Protein AF-A0A0D1CJL7-F1 (afdb_monomer)

Sequence (231 aa):
MATVWAPYHADGIGTYHDRAYASGWSHTIHHHGFYNLTRQMAERNLERSVTRLGIVAHGDTSGVIQLGRVSPDRPERDPQEQRRNLTVLTLDSFAKEIGDLQDFLTARAELIFYSCAAGAQAAGDRLLEGISRLLPGRTVVGFTVYAAGASSNDLSGLSPMTPGALFPSMGLRGMRIEGHGTVDPHDVFAKWARDGRIVRRPPVERDAQGRCANPRCPGHADLTHHCLGWP

Structure (mmCIF, N/CA/C/O backbone):
data_AF-A0A0D1CJL7-F1
#
_entry.id   AF-A0A0D1CJL7-F1
#
loop_
_atom_site.group_PDB
_atom_site.id
_atom_site.type_symbol
_atom_site.label_atom_id
_atom_site.label_alt_id
_atom_site.label_comp_id
_atom_site.label_asym_id
_atom_site.label_entity_id
_atom_site.label_seq_id
_atom_site.pdbx_PDB_ins_code
_atom_site.Cartn_x
_atom_site.Cartn_y
_atom_site.Cartn_z
_atom_site.occupancy
_atom_site.B_iso_or_equiv
_atom_site.auth_seq_id
_atom_site.auth_comp_id
_atom_site.auth_asym_id
_atom_site.auth_atom_id
_atom_site.pdbx_PDB_model_num
ATOM 1 N N . MET A 1 1 ? -14.485 -5.568 12.714 1.00 87.44 1 MET A N 1
ATOM 2 C CA . MET A 1 1 ? -13.168 -5.075 12.255 1.00 87.44 1 MET A CA 1
ATOM 3 C C . MET A 1 1 ? -13.373 -4.289 10.978 1.00 87.44 1 MET A C 1
ATOM 5 O O . MET A 1 1 ? -14.211 -4.697 10.183 1.00 87.44 1 MET A O 1
ATOM 9 N N . ALA A 1 2 ? -12.669 -3.175 10.802 1.00 93.00 2 ALA A N 1
ATOM 10 C CA . ALA A 1 2 ? -12.836 -2.309 9.643 1.00 93.00 2 ALA A CA 1
ATOM 11 C C . ALA A 1 2 ? -11.927 -2.736 8.479 1.00 93.00 2 ALA A C 1
ATOM 13 O O . ALA A 1 2 ? -10.811 -3.233 8.679 1.00 93.00 2 ALA A O 1
ATOM 14 N N . THR A 1 3 ? -12.400 -2.494 7.262 1.00 90.12 3 THR A N 1
ATOM 15 C CA . THR A 1 3 ? -11.625 -2.541 6.021 1.00 90.12 3 THR A CA 1
ATOM 16 C C . THR A 1 3 ? -11.844 -1.222 5.282 1.00 90.12 3 THR A C 1
ATOM 18 O O . THR A 1 3 ? -12.964 -0.717 5.207 1.00 90.12 3 THR A O 1
ATOM 21 N N . VAL A 1 4 ? -10.770 -0.610 4.788 1.00 89.94 4 VAL A N 1
ATOM 22 C CA . VAL A 1 4 ? -10.803 0.735 4.200 1.00 89.94 4 VAL A CA 1
ATOM 23 C C . VAL A 1 4 ? -10.322 0.681 2.759 1.00 89.94 4 VAL A C 1
ATOM 25 O O . VAL A 1 4 ? -9.180 0.314 2.498 1.00 89.94 4 VAL A O 1
ATOM 28 N N . TRP A 1 5 ? -11.196 1.075 1.838 1.00 88.06 5 TRP A N 1
ATOM 29 C CA . TRP A 1 5 ? -10.861 1.350 0.447 1.00 88.06 5 TRP A CA 1
ATOM 30 C C . TRP A 1 5 ? -10.566 2.841 0.298 1.00 88.06 5 TRP A C 1
ATOM 32 O O . TRP A 1 5 ? -11.443 3.674 0.524 1.00 88.06 5 TRP A O 1
ATOM 42 N N . ALA A 1 6 ? -9.333 3.187 -0.043 1.00 88.38 6 ALA A N 1
ATOM 43 C CA . ALA A 1 6 ? -8.859 4.557 -0.143 1.00 88.38 6 ALA A CA 1
ATOM 44 C C . ALA A 1 6 ? -8.492 4.885 -1.599 1.00 88.38 6 ALA A C 1
ATOM 46 O O . ALA A 1 6 ? -7.328 4.756 -1.985 1.00 88.38 6 ALA A O 1
ATOM 47 N N . PRO A 1 7 ? -9.476 5.253 -2.442 1.00 80.94 7 PRO A N 1
ATOM 48 C CA . PRO A 1 7 ? -9.193 5.708 -3.789 1.00 80.94 7 PRO A CA 1
ATOM 49 C C . PRO A 1 7 ? -8.528 7.086 -3.754 1.00 80.94 7 PRO A C 1
ATOM 51 O O . PRO A 1 7 ? -9.051 8.026 -3.146 1.00 80.94 7 PRO A O 1
ATOM 54 N N . TYR A 1 8 ? -7.382 7.220 -4.417 1.00 75.38 8 TYR A N 1
ATOM 55 C CA . TYR A 1 8 ? -6.771 8.526 -4.603 1.00 75.38 8 TYR A CA 1
ATOM 56 C C . TYR A 1 8 ? -7.628 9.386 -5.536 1.00 75.38 8 TYR A C 1
ATOM 58 O O . TYR A 1 8 ? -8.020 8.951 -6.620 1.00 75.38 8 TYR A O 1
ATOM 66 N N . HIS A 1 9 ? -7.917 10.616 -5.120 1.00 67.44 9 HIS A N 1
ATOM 67 C CA . HIS A 1 9 ? -8.751 11.539 -5.878 1.00 67.44 9 HIS A CA 1
ATOM 68 C C . HIS A 1 9 ? -7.885 12.413 -6.801 1.00 67.44 9 HIS A C 1
ATOM 70 O O . HIS A 1 9 ? -7.510 13.527 -6.431 1.00 67.44 9 HIS A O 1
ATOM 76 N N . ALA A 1 10 ? -7.596 11.926 -8.013 1.00 61.44 10 ALA A N 1
ATOM 77 C CA . ALA A 1 10 ? -7.086 12.750 -9.114 1.00 61.44 10 ALA A CA 1
ATOM 78 C C . ALA A 1 10 ? -7.805 12.477 -10.431 1.00 61.44 10 ALA A C 1
ATOM 80 O O . ALA A 1 10 ? -8.203 11.349 -10.726 1.00 61.44 10 ALA A O 1
ATOM 81 N N . ASP A 1 11 ? -7.885 13.528 -11.245 1.00 53.16 11 ASP A N 1
ATOM 82 C CA . ASP A 1 11 ? -8.326 13.445 -12.629 1.00 53.16 11 ASP A CA 1
ATOM 83 C C . ASP A 1 11 ? -7.411 12.470 -13.398 1.00 53.16 11 ASP A C 1
ATOM 85 O O . ASP A 1 11 ? -6.184 12.593 -13.383 1.00 53.16 11 ASP A O 1
ATOM 89 N N . GLY A 1 12 ? -8.002 11.479 -14.069 1.00 50.25 12 GLY A N 1
ATOM 90 C CA . GLY A 1 12 ? -7.272 10.537 -14.924 1.00 50.25 12 GLY A CA 1
ATOM 91 C C . GLY A 1 12 ? -6.716 9.286 -14.236 1.00 50.25 12 GLY A C 1
ATOM 92 O O . GLY A 1 12 ? -6.253 8.392 -14.946 1.00 50.25 12 GLY A O 1
ATOM 93 N N . ILE A 1 13 ? -6.826 9.155 -12.907 1.00 50.94 13 ILE A N 1
ATOM 94 C CA . ILE A 1 13 ? -6.756 7.828 -12.280 1.00 50.94 13 ILE A CA 1
ATOM 95 C C . ILE A 1 13 ? -8.124 7.194 -12.529 1.00 50.94 13 ILE A C 1
ATOM 97 O O . ILE A 1 13 ? -9.127 7.824 -12.215 1.00 50.94 13 ILE A O 1
ATOM 101 N N . GLY A 1 14 ? -8.165 6.045 -13.218 1.00 49.16 14 GLY A N 1
ATOM 102 C CA . GLY A 1 14 ? -9.378 5.482 -13.835 1.00 49.16 14 GLY A CA 1
ATOM 103 C C . GLY A 1 14 ? -10.630 5.454 -12.944 1.00 49.16 14 GLY A C 1
ATOM 104 O O . GLY A 1 14 ? -10.567 5.641 -11.737 1.00 49.16 14 GLY A O 1
ATOM 105 N N . THR A 1 15 ? -11.802 5.196 -13.526 1.00 50.28 15 THR A N 1
ATOM 106 C CA . THR A 1 15 ? -13.055 5.082 -12.762 1.00 50.28 15 THR A CA 1
ATOM 107 C C . THR A 1 15 ? -12.995 3.887 -11.806 1.00 50.28 15 THR A C 1
ATOM 109 O O . THR A 1 15 ? -13.345 2.768 -12.183 1.00 50.28 15 THR A O 1
ATOM 112 N N . TYR A 1 16 ? -12.532 4.098 -10.576 1.00 57.06 16 TYR A N 1
ATOM 113 C CA . TYR A 1 16 ? -12.656 3.110 -9.511 1.00 57.06 16 TYR A CA 1
ATOM 114 C C . TYR A 1 16 ? -14.071 3.149 -8.957 1.00 57.06 16 TYR A C 1
ATOM 116 O O . TYR A 1 16 ? -14.755 4.169 -8.994 1.00 57.06 16 TYR A O 1
ATOM 124 N N . HIS A 1 17 ? -14.522 2.020 -8.423 1.00 55.62 17 HIS A N 1
ATOM 125 C CA . HIS A 1 17 ? -15.791 1.996 -7.723 1.00 55.62 17 HIS A CA 1
ATOM 126 C C . HIS A 1 17 ? -15.697 2.874 -6.466 1.00 55.62 17 HIS A C 1
ATOM 128 O O . HIS A 1 17 ? -15.058 2.496 -5.484 1.00 55.62 17 HIS A O 1
ATOM 134 N N . ASP A 1 18 ? -16.400 4.008 -6.477 1.00 54.72 18 ASP A N 1
ATOM 135 C CA . ASP A 1 18 ? -16.564 4.917 -5.328 1.00 54.72 18 ASP A CA 1
ATOM 136 C C . ASP A 1 18 ? -17.297 4.263 -4.140 1.00 54.72 18 ASP A C 1
ATOM 138 O O . ASP A 1 18 ? -17.449 4.848 -3.069 1.00 54.72 18 ASP A O 1
ATOM 142 N N . ARG A 1 19 ? -17.803 3.037 -4.325 1.00 56.00 19 ARG A N 1
ATOM 143 C CA . ARG A 1 19 ? -18.530 2.264 -3.317 1.00 56.00 19 ARG A CA 1
ATOM 144 C C . ARG A 1 19 ? -18.127 0.798 -3.400 1.00 56.00 19 ARG A C 1
ATOM 146 O O . ARG A 1 19 ? -18.748 0.015 -4.111 1.00 56.00 19 ARG A O 1
ATOM 153 N N . ALA A 1 20 ? -17.112 0.420 -2.633 1.00 57.47 20 ALA A N 1
ATOM 154 C CA . ALA A 1 20 ? -16.611 -0.954 -2.583 1.00 57.47 20 ALA A CA 1
ATOM 155 C C . ALA A 1 20 ? -17.296 -1.814 -1.486 1.00 57.47 20 ALA A C 1
ATOM 157 O O . ALA A 1 20 ? -16.832 -2.899 -1.138 1.00 57.47 20 ALA A O 1
ATOM 158 N N . TYR A 1 21 ? -18.433 -1.351 -0.945 1.00 58.34 21 TYR A N 1
ATOM 159 C CA . TYR A 1 21 ? -19.171 -2.047 0.121 1.00 58.34 21 TYR A CA 1
ATOM 160 C C . TYR A 1 21 ? -19.642 -3.447 -0.280 1.00 58.34 21 TYR A C 1
ATOM 162 O O . TYR A 1 21 ? -19.609 -4.371 0.529 1.00 58.34 21 TYR A O 1
ATOM 170 N N . ALA A 1 22 ? -20.015 -3.630 -1.549 1.00 56.78 22 ALA A N 1
ATOM 171 C CA . ALA A 1 22 ? -20.414 -4.932 -2.080 1.00 56.78 22 ALA A CA 1
ATOM 172 C C . ALA A 1 22 ? -19.236 -5.912 -2.260 1.00 56.78 22 ALA A C 1
ATOM 174 O O . ALA A 1 22 ? -19.466 -7.094 -2.493 1.00 56.78 22 ALA A O 1
ATOM 175 N N . SER A 1 23 ? -17.986 -5.449 -2.138 1.00 64.88 23 SER A N 1
ATOM 176 C CA . SER A 1 23 ? -16.775 -6.254 -2.342 1.00 64.88 23 SER A CA 1
ATOM 177 C C . SER A 1 23 ? -15.963 -6.452 -1.054 1.00 64.88 23 SER A C 1
ATOM 179 O O . SER A 1 23 ? -14.756 -6.679 -1.108 1.00 64.88 23 SER A O 1
ATOM 181 N N . GLY A 1 24 ? -16.607 -6.338 0.114 1.00 71.56 24 GLY A N 1
ATOM 182 C CA . GLY A 1 24 ? -15.986 -6.613 1.417 1.00 71.56 24 GLY A CA 1
ATOM 183 C C . GLY A 1 24 ? -15.233 -5.438 2.057 1.00 71.56 24 GLY A C 1
ATOM 184 O O . GLY A 1 24 ? -14.582 -5.624 3.089 1.00 71.56 24 GLY A O 1
ATOM 185 N N . TRP A 1 25 ? -15.324 -4.226 1.494 1.00 81.62 25 TRP A N 1
ATOM 186 C CA . TRP A 1 25 ? -14.780 -3.012 2.113 1.00 81.62 25 TRP A CA 1
ATOM 187 C C . TRP A 1 25 ? -15.824 -2.321 2.985 1.00 81.62 25 TRP A C 1
ATOM 189 O O . TRP A 1 25 ? -16.900 -1.980 2.515 1.00 81.62 25 TRP A O 1
ATOM 199 N N . SER A 1 26 ? -15.521 -2.072 4.254 1.00 85.56 26 SER A N 1
ATOM 200 C CA . SER A 1 26 ? -16.481 -1.482 5.188 1.00 85.56 26 SER A CA 1
ATOM 201 C C . SER A 1 26 ? -16.492 0.048 5.167 1.00 85.56 26 SER A C 1
ATOM 203 O O . SER A 1 26 ? -17.378 0.638 5.773 1.00 85.56 26 SER A O 1
ATOM 205 N N . HIS A 1 27 ? -15.514 0.691 4.521 1.00 88.06 27 HIS A N 1
ATOM 206 C CA . HIS A 1 27 ? -15.421 2.143 4.353 1.00 88.06 27 HIS A CA 1
ATOM 207 C C . HIS A 1 27 ? -14.816 2.495 2.995 1.00 88.06 27 HIS A C 1
ATOM 209 O O . HIS A 1 27 ? -13.937 1.790 2.493 1.00 88.06 27 HIS A O 1
ATOM 215 N N . THR A 1 28 ? -15.223 3.640 2.448 1.00 88.00 28 THR A N 1
ATOM 216 C CA . THR A 1 28 ? -14.537 4.290 1.328 1.00 88.00 28 THR A CA 1
ATOM 217 C C . THR A 1 28 ? -14.093 5.697 1.730 1.00 88.00 28 THR A C 1
ATOM 219 O O . THR A 1 28 ? -14.893 6.472 2.259 1.00 88.00 28 THR A O 1
ATOM 222 N N . ILE A 1 29 ? -12.809 6.007 1.528 1.00 89.56 29 ILE A N 1
ATOM 223 C CA . ILE A 1 29 ? -12.180 7.277 1.914 1.00 89.56 29 ILE A CA 1
ATOM 224 C C . ILE A 1 29 ? -11.389 7.831 0.729 1.00 89.56 29 ILE A C 1
ATOM 226 O O . ILE A 1 29 ? -10.277 7.391 0.458 1.00 89.56 29 ILE A O 1
ATOM 230 N N . HIS A 1 30 ? -11.940 8.825 0.039 1.00 86.38 30 HIS A N 1
ATOM 231 C CA . HIS A 1 30 ? -11.187 9.552 -0.983 1.00 86.38 30 HIS A CA 1
ATOM 232 C C . HIS A 1 30 ? -10.071 10.353 -0.325 1.00 86.38 30 HIS A C 1
ATOM 234 O O . HIS A 1 30 ? -10.328 11.038 0.665 1.00 86.38 30 HIS A O 1
ATOM 240 N N . HIS A 1 31 ? -8.854 10.284 -0.858 1.00 85.38 31 HIS A N 1
ATOM 241 C CA . HIS A 1 31 ? -7.716 10.985 -0.269 1.00 85.38 31 HIS A CA 1
ATOM 242 C C . HIS A 1 31 ? -6.845 11.687 -1.314 1.00 85.38 31 HIS A C 1
ATOM 244 O O . HIS A 1 31 ? -6.798 11.289 -2.475 1.00 85.38 31 HIS A O 1
ATOM 250 N N . HIS A 1 32 ? -6.128 12.717 -0.861 1.00 82.75 32 HIS A N 1
ATOM 251 C CA . HIS A 1 32 ? -5.101 13.437 -1.634 1.00 82.75 32 HIS A CA 1
ATOM 252 C C . HIS A 1 32 ? -3.678 13.159 -1.123 1.00 82.75 32 HIS A C 1
ATOM 254 O O . HIS A 1 32 ? -2.700 13.679 -1.642 1.00 82.75 32 HIS A O 1
ATOM 260 N N . GLY A 1 33 ? -3.555 12.325 -0.089 1.00 86.25 33 GLY A N 1
ATOM 261 C CA . GLY A 1 33 ? -2.291 11.984 0.558 1.00 86.25 33 GLY A CA 1
ATOM 262 C C . GLY A 1 33 ? -2.533 11.246 1.871 1.00 86.25 33 GLY A C 1
ATOM 263 O O . GLY A 1 33 ? -3.684 11.092 2.292 1.00 86.25 33 GLY A O 1
ATOM 264 N N . PHE A 1 34 ? -1.465 10.783 2.517 1.00 90.50 34 PHE A N 1
ATOM 265 C CA . PHE A 1 34 ? -1.567 10.017 3.762 1.00 90.50 34 PHE A CA 1
ATOM 266 C C . PHE A 1 34 ? -2.092 10.861 4.928 1.00 90.50 34 PHE A C 1
ATOM 268 O O . PHE A 1 34 ? -2.948 10.384 5.665 1.00 90.50 34 PHE A O 1
ATOM 275 N N . TYR A 1 35 ? -1.674 12.128 5.051 1.00 89.12 35 TYR A N 1
ATOM 276 C CA . TYR A 1 35 ? -2.185 13.035 6.091 1.00 89.12 35 TYR A CA 1
ATOM 277 C C . TYR A 1 35 ? -3.712 13.211 6.031 1.00 89.12 35 TYR A C 1
ATOM 279 O O . TYR A 1 35 ? -4.415 13.138 7.038 1.00 89.12 35 TYR A O 1
ATOM 287 N N . ASN A 1 36 ? -4.253 13.423 4.828 1.00 89.75 36 ASN A N 1
ATOM 288 C CA . ASN A 1 36 ? -5.695 13.549 4.648 1.00 89.75 36 ASN A CA 1
ATOM 289 C C . ASN A 1 36 ? -6.419 12.230 4.967 1.00 89.75 36 ASN A C 1
ATOM 291 O O . ASN A 1 36 ? -7.484 12.265 5.584 1.00 89.75 36 ASN A O 1
ATOM 295 N N . LEU A 1 37 ? -5.831 11.092 4.582 1.00 93.12 37 LEU A N 1
ATOM 296 C CA . LEU A 1 37 ? -6.358 9.762 4.872 1.00 93.12 37 LEU A CA 1
ATOM 297 C C . LEU A 1 37 ? -6.420 9.493 6.384 1.00 93.12 37 LEU A C 1
ATOM 299 O O . LEU A 1 37 ? -7.481 9.120 6.876 1.00 93.12 37 LEU A O 1
ATOM 303 N N . THR A 1 38 ? -5.342 9.736 7.136 1.00 95.44 38 THR A N 1
ATOM 304 C CA . THR A 1 38 ? -5.308 9.506 8.593 1.00 95.44 38 THR A CA 1
ATOM 305 C C . THR A 1 38 ? -6.293 10.400 9.339 1.00 95.44 38 THR A C 1
ATOM 307 O O . THR A 1 38 ? -7.060 9.898 10.160 1.00 95.44 38 THR A O 1
ATOM 310 N N . ARG A 1 39 ? -6.373 11.696 8.999 1.00 95.31 39 ARG A N 1
ATOM 311 C CA . ARG A 1 39 ? -7.391 12.609 9.556 1.00 95.31 39 ARG A CA 1
ATOM 312 C C . ARG A 1 39 ? -8.806 12.065 9.342 1.00 95.31 39 ARG A C 1
ATOM 314 O O . ARG A 1 39 ? -9.609 12.013 10.266 1.00 95.31 39 ARG A O 1
ATOM 321 N N . GLN A 1 40 ? -9.097 11.618 8.125 1.00 95.81 40 GLN A N 1
ATOM 322 C CA . GLN A 1 40 ? -10.398 11.070 7.761 1.00 95.81 40 GLN A CA 1
ATOM 323 C C . GLN A 1 40 ? -10.716 9.718 8.419 1.00 95.81 40 GLN A C 1
ATOM 325 O O . GLN A 1 40 ? -11.890 9.375 8.573 1.00 95.81 40 GLN A O 1
ATOM 330 N N . MET A 1 41 ? -9.702 8.929 8.775 1.00 97.50 41 MET A N 1
ATOM 331 C CA . MET A 1 41 ? -9.875 7.702 9.554 1.00 97.50 41 MET A CA 1
ATOM 332 C C . MET A 1 41 ? -10.179 8.015 11.025 1.00 97.50 41 MET A C 1
ATOM 334 O O . MET A 1 41 ? -11.053 7.365 11.597 1.00 97.50 41 MET A O 1
ATOM 338 N N . ALA A 1 42 ? -9.540 9.039 11.600 1.00 97.75 42 ALA A N 1
ATOM 339 C CA . ALA A 1 42 ? -9.826 9.519 12.955 1.00 97.75 42 ALA A CA 1
ATOM 340 C C . ALA A 1 42 ? -11.250 10.075 13.086 1.00 97.75 42 ALA A C 1
ATOM 342 O O . ALA A 1 42 ? -11.987 9.712 13.994 1.00 97.75 42 ALA A O 1
ATOM 343 N N . GLU A 1 43 ? -11.703 10.872 12.115 1.00 97.38 43 GLU A N 1
ATOM 344 C CA . GLU A 1 43 ? -13.083 11.394 12.076 1.00 97.38 43 GLU A CA 1
ATOM 345 C C . GLU A 1 43 ? -14.151 10.288 12.041 1.00 97.38 43 GLU A C 1
ATOM 347 O O . GLU A 1 43 ? -15.307 10.516 12.395 1.00 97.38 43 GLU A O 1
ATOM 352 N N . ARG A 1 44 ? -13.764 9.077 11.625 1.00 97.00 44 ARG A N 1
ATOM 353 C CA . ARG A 1 44 ? -14.617 7.885 11.577 1.00 97.00 44 ARG A CA 1
ATOM 354 C C . ARG A 1 44 ? -14.387 6.932 12.759 1.00 97.00 44 ARG A C 1
ATOM 356 O O . ARG A 1 44 ? -14.981 5.857 12.768 1.00 97.00 44 ARG A O 1
ATOM 363 N N . ASN A 1 45 ? -13.573 7.318 13.745 1.00 97.69 45 ASN A N 1
ATOM 364 C CA . ASN A 1 45 ? -13.206 6.523 14.922 1.00 97.69 45 ASN A CA 1
ATOM 365 C C . ASN A 1 45 ? -12.656 5.128 14.559 1.00 97.69 45 ASN A C 1
ATOM 367 O O . ASN A 1 45 ? -13.111 4.103 15.075 1.00 97.69 45 ASN A O 1
ATOM 371 N N . LEU A 1 46 ? -11.739 5.069 13.586 1.00 97.94 46 LEU A N 1
ATOM 372 C CA . LEU A 1 46 ? -11.183 3.809 13.076 1.00 97.94 46 LEU A CA 1
ATOM 373 C C . LEU A 1 46 ? -9.910 3.346 13.801 1.00 97.94 46 LEU A C 1
ATOM 375 O O . LEU A 1 46 ? -9.288 2.372 13.362 1.00 97.94 46 LEU A O 1
ATOM 379 N N . GLU A 1 47 ? -9.514 3.995 14.894 1.00 98.19 47 GLU A N 1
ATOM 380 C CA . GLU A 1 47 ? -8.307 3.690 15.664 1.00 98.19 47 GLU A CA 1
ATOM 381 C C . GLU A 1 47 ? -8.226 2.198 16.016 1.00 98.19 47 GLU A C 1
ATOM 383 O O . GLU A 1 47 ? -9.179 1.584 16.498 1.00 98.19 47 GLU A O 1
ATOM 388 N N . ARG A 1 48 ? -7.063 1.595 15.743 1.00 97.69 48 ARG A N 1
ATOM 389 C CA . ARG A 1 48 ? -6.725 0.182 16.004 1.00 97.69 48 ARG A CA 1
ATOM 390 C C . ARG A 1 48 ? -7.735 -0.855 15.489 1.00 97.69 48 ARG A C 1
ATOM 392 O O . ARG A 1 48 ? -7.678 -2.012 15.903 1.00 97.69 48 ARG A O 1
ATOM 399 N N . SER A 1 49 ? -8.630 -0.488 14.575 1.00 98.00 49 SER A N 1
ATOM 400 C CA . SER A 1 49 ? -9.726 -1.352 14.116 1.00 98.00 49 SER A CA 1
ATOM 401 C C . SER A 1 49 ? -9.557 -1.844 12.677 1.00 98.00 49 SER A C 1
ATOM 403 O O . SER A 1 49 ? -10.238 -2.792 12.264 1.00 98.00 49 SER A O 1
ATOM 405 N N . VAL A 1 50 ? -8.652 -1.226 11.909 1.00 97.69 50 VAL A N 1
ATOM 406 C CA . VAL A 1 50 ? -8.489 -1.481 10.476 1.00 97.69 50 VAL A CA 1
ATOM 407 C C . VAL A 1 50 ? -7.604 -2.700 10.252 1.00 97.69 50 VAL A C 1
ATOM 409 O O . VAL A 1 50 ? -6.425 -2.718 10.595 1.00 97.69 50 VAL A O 1
ATOM 412 N N . THR A 1 51 ? -8.193 -3.737 9.665 1.00 96.50 51 THR A N 1
ATOM 413 C CA . THR A 1 51 ? -7.517 -4.999 9.308 1.00 96.50 51 THR A CA 1
ATOM 414 C C . THR A 1 51 ? -6.972 -5.002 7.890 1.00 96.50 51 THR A C 1
ATOM 416 O O . THR A 1 51 ? -6.030 -5.730 7.599 1.00 96.50 51 THR A O 1
ATOM 419 N N . ARG A 1 52 ? -7.537 -4.169 7.016 1.00 94.56 52 ARG A N 1
ATOM 420 C CA . ARG A 1 52 ? -7.105 -4.034 5.630 1.00 94.56 52 ARG A CA 1
ATOM 421 C C . ARG A 1 52 ? -7.284 -2.595 5.174 1.00 94.56 52 ARG A C 1
ATOM 423 O O . ARG A 1 52 ? -8.378 -2.048 5.312 1.00 94.56 52 ARG A O 1
ATOM 430 N N . LEU A 1 53 ? -6.234 -2.010 4.617 1.00 95.19 53 LEU A N 1
ATOM 431 C CA . LEU A 1 53 ? -6.238 -0.691 3.997 1.00 95.19 53 LEU A CA 1
ATOM 432 C C . LEU A 1 53 ? -5.756 -0.830 2.552 1.00 95.19 53 LEU A C 1
ATOM 434 O O . LEU A 1 53 ? -4.593 -1.138 2.312 1.00 95.19 53 LEU A O 1
ATOM 438 N N . GLY A 1 54 ? -6.658 -0.630 1.598 1.00 91.44 54 GLY A N 1
ATOM 439 C CA . GLY A 1 54 ? -6.351 -0.596 0.174 1.00 91.44 54 GLY A CA 1
ATOM 440 C C . GLY A 1 54 ? -6.163 0.833 -0.301 1.00 91.44 54 GLY A C 1
ATOM 441 O 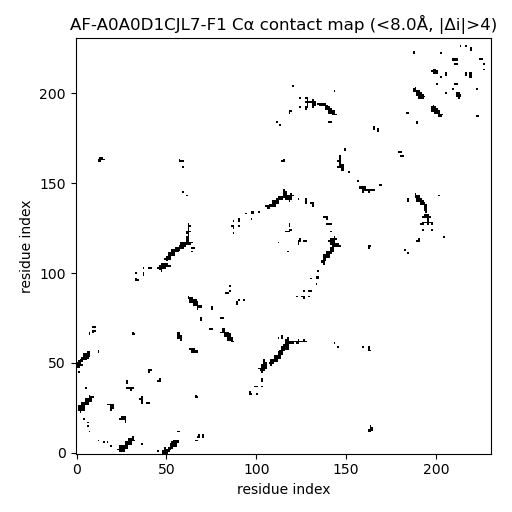O . GLY A 1 54 ? -7.130 1.581 -0.305 1.00 91.44 54 GLY A O 1
ATOM 442 N N . ILE A 1 55 ? -4.959 1.208 -0.716 1.00 90.06 55 ILE A N 1
ATOM 443 C CA . ILE A 1 55 ? -4.658 2.514 -1.306 1.00 90.06 55 ILE A CA 1
ATOM 444 C C . ILE A 1 55 ? -4.581 2.347 -2.813 1.00 90.06 55 ILE A C 1
ATOM 446 O O . ILE A 1 55 ? -3.733 1.612 -3.321 1.00 90.06 55 ILE A O 1
ATOM 450 N N . VAL A 1 56 ? -5.461 3.033 -3.528 1.00 83.62 56 VAL A N 1
ATOM 451 C CA . VAL A 1 56 ? -5.449 3.040 -4.988 1.00 83.62 56 VAL A CA 1
ATOM 452 C C . VAL A 1 56 ? -4.608 4.203 -5.455 1.00 83.62 56 VAL A C 1
ATOM 454 O O . VAL A 1 56 ? -4.916 5.351 -5.155 1.00 83.62 56 VAL A O 1
ATOM 457 N N . ALA A 1 57 ? -3.549 3.904 -6.188 1.00 80.31 57 ALA A N 1
ATOM 458 C CA . ALA A 1 57 ? -2.602 4.895 -6.661 1.00 80.31 57 ALA A CA 1
ATOM 459 C C . ALA A 1 57 ? -2.104 4.495 -8.046 1.00 80.31 57 ALA A C 1
ATOM 461 O O . ALA A 1 57 ? -2.168 3.329 -8.435 1.00 80.31 57 ALA A O 1
ATOM 462 N N . HIS A 1 58 ? -1.561 5.445 -8.796 1.00 75.62 58 HIS A N 1
ATOM 463 C CA . HIS A 1 58 ? -0.888 5.095 -10.035 1.00 75.62 58 HIS A CA 1
ATOM 464 C C . HIS A 1 58 ? 0.483 4.471 -9.764 1.00 75.62 58 HIS A C 1
ATOM 466 O O . HIS A 1 58 ? 1.084 4.625 -8.700 1.00 75.62 58 HIS A O 1
ATOM 472 N N . GLY A 1 59 ? 0.969 3.743 -10.755 1.00 71.19 59 GLY A N 1
ATOM 473 C CA . GLY A 1 59 ? 2.312 3.195 -10.823 1.00 71.19 59 GLY A CA 1
ATOM 474 C C . GLY A 1 59 ? 2.470 2.661 -12.227 1.00 71.19 59 GLY A C 1
ATOM 475 O O . GLY A 1 59 ? 1.709 1.815 -12.670 1.00 71.19 59 GLY A O 1
ATOM 476 N N . ASP A 1 60 ? 3.362 3.249 -12.992 1.00 70.75 60 ASP A N 1
ATOM 477 C CA . ASP A 1 60 ? 3.737 2.783 -14.328 1.00 70.75 60 ASP A CA 1
ATOM 478 C C . ASP A 1 60 ? 5.166 2.225 -14.319 1.00 70.75 60 ASP A C 1
ATOM 480 O O . ASP A 1 60 ? 5.625 1.638 -15.297 1.00 70.75 60 ASP A O 1
ATOM 484 N N . THR A 1 61 ? 5.852 2.381 -13.186 1.00 78.25 61 THR A N 1
ATOM 485 C CA . THR A 1 61 ? 7.275 2.142 -13.028 1.00 78.25 61 THR A CA 1
ATOM 486 C C . THR A 1 61 ? 7.533 1.315 -11.775 1.00 78.25 61 THR A C 1
ATOM 488 O O . THR A 1 61 ? 6.956 1.542 -10.711 1.00 78.25 61 THR A O 1
ATOM 491 N N . SER A 1 62 ? 8.455 0.368 -11.916 1.00 84.44 62 SER A N 1
ATOM 492 C CA . SER A 1 62 ? 9.001 -0.449 -10.835 1.00 84.44 62 SER A CA 1
ATOM 493 C C . SER A 1 62 ? 9.451 0.406 -9.643 1.00 84.44 62 SER A C 1
ATOM 495 O O . SER A 1 62 ? 10.265 1.316 -9.805 1.00 84.44 62 SER A O 1
ATOM 497 N N . GLY A 1 63 ? 8.929 0.128 -8.443 1.00 87.69 63 GLY A N 1
ATOM 498 C CA . GLY A 1 63 ? 9.301 0.856 -7.223 1.00 87.69 63 GLY A CA 1
ATOM 499 C C . GLY A 1 63 ? 8.802 2.302 -7.150 1.00 87.69 63 GLY A C 1
ATOM 500 O O . GLY A 1 63 ? 9.427 3.122 -6.471 1.00 87.69 63 GLY A O 1
ATOM 501 N N . VAL A 1 64 ? 7.701 2.628 -7.834 1.00 89.75 64 VAL A N 1
ATOM 502 C CA . VAL A 1 64 ? 7.063 3.949 -7.783 1.00 89.75 64 VAL A CA 1
ATOM 503 C C . VAL A 1 64 ? 5.575 3.808 -7.474 1.00 89.75 64 VAL A C 1
ATOM 505 O O . VAL A 1 64 ? 4.846 3.133 -8.194 1.00 89.75 64 VAL A O 1
ATOM 508 N N . ILE A 1 65 ? 5.115 4.506 -6.436 1.00 89.44 65 ILE A N 1
ATOM 509 C CA . ILE A 1 65 ? 3.694 4.716 -6.145 1.00 89.44 65 ILE A CA 1
ATOM 510 C C . ILE A 1 65 ? 3.409 6.207 -6.341 1.00 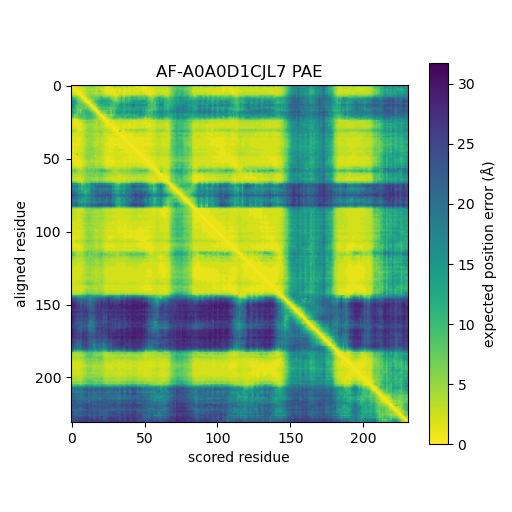89.44 65 ILE A C 1
ATOM 512 O O . ILE A 1 65 ? 3.889 7.054 -5.590 1.00 89.44 65 ILE A O 1
ATOM 516 N N . GLN A 1 66 ? 2.652 6.542 -7.376 1.00 85.25 66 GLN A N 1
ATOM 517 C CA . GLN A 1 66 ? 2.285 7.914 -7.708 1.00 85.25 66 GLN A CA 1
ATOM 518 C C . GLN A 1 66 ? 1.048 8.303 -6.888 1.00 85.25 66 GLN A C 1
ATOM 520 O O . GLN A 1 66 ? -0.075 7.904 -7.202 1.00 85.25 66 GLN A O 1
ATOM 525 N N . LEU A 1 67 ? 1.259 9.085 -5.830 1.00 79.19 67 LEU A N 1
ATOM 526 C CA . LEU A 1 67 ? 0.209 9.611 -4.952 1.00 79.19 67 LEU A CA 1
ATOM 527 C C . LEU A 1 67 ? -0.266 10.996 -5.430 1.00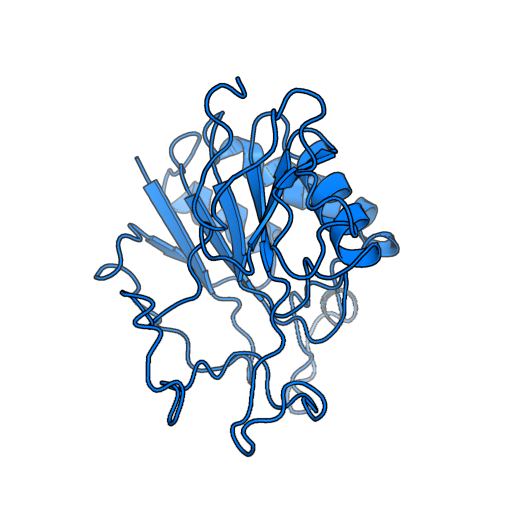 79.19 67 LEU A C 1
ATOM 529 O O . LEU A 1 67 ? -0.492 11.879 -4.611 1.00 79.19 67 LEU A O 1
ATOM 533 N N . GLY A 1 68 ? -0.351 11.189 -6.754 1.00 64.44 68 GLY A N 1
ATOM 534 C CA . GLY A 1 68 ? -0.783 12.434 -7.393 1.00 64.44 68 GLY A CA 1
ATOM 535 C C . GLY A 1 68 ? -0.280 12.622 -8.822 1.00 64.44 68 GLY A C 1
ATOM 536 O O . GLY A 1 68 ? 0.852 12.268 -9.154 1.00 64.44 68 GLY A O 1
ATOM 537 N N . ARG A 1 69 ? -1.131 13.208 -9.669 1.00 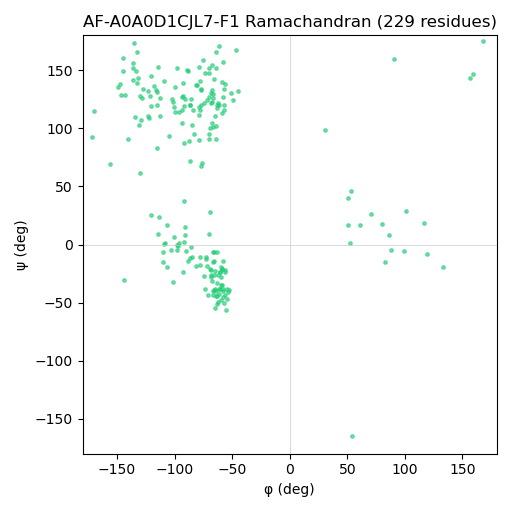51.56 69 ARG A N 1
ATOM 538 C CA . ARG A 1 69 ? -0.748 13.872 -10.919 1.00 51.56 69 ARG A CA 1
ATOM 539 C C . ARG A 1 69 ? -1.265 15.301 -10.848 1.00 51.56 69 ARG A C 1
ATOM 541 O O . ARG A 1 69 ? -2.448 15.491 -10.593 1.00 51.56 69 ARG A O 1
ATOM 548 N N . VAL A 1 70 ? -0.404 16.263 -11.172 1.00 46.47 70 VAL A N 1
ATOM 549 C CA . VAL A 1 70 ? -0.841 17.618 -11.524 1.00 46.47 70 VAL A CA 1
ATOM 550 C C . VAL A 1 70 ? -1.771 17.489 -12.728 1.00 46.47 70 VAL A C 1
ATOM 552 O O . VAL A 1 70 ? -1.328 17.083 -13.807 1.00 46.47 70 VAL A O 1
ATOM 555 N N . SER A 1 71 ? -3.054 17.791 -12.546 1.00 45.84 71 SER A N 1
ATOM 556 C CA . SER A 1 71 ? -3.957 17.996 -13.676 1.00 45.84 71 SER A CA 1
ATOM 557 C C . SER A 1 71 ? -3.424 19.199 -14.466 1.00 45.84 71 SER A C 1
ATOM 559 O O . SER A 1 71 ? -3.271 20.270 -13.875 1.00 45.84 71 SER A O 1
ATOM 561 N N . PRO A 1 72 ? -3.092 19.067 -15.766 1.00 50.88 72 PRO A N 1
ATOM 562 C CA . PRO A 1 72 ? -2.523 20.172 -16.544 1.00 50.88 72 PRO A CA 1
ATOM 563 C C . PRO A 1 72 ? -3.445 21.402 -16.595 1.00 50.88 72 PRO A C 1
ATOM 565 O O . PRO A 1 72 ? -2.962 22.515 -16.784 1.00 50.88 72 PRO A O 1
ATOM 568 N N . ASP A 1 73 ? -4.744 21.206 -16.350 1.00 54.84 73 ASP A N 1
ATOM 569 C CA . ASP A 1 73 ? -5.778 22.239 -16.429 1.00 54.84 73 ASP A CA 1
ATOM 570 C C . ASP A 1 73 ? -6.132 22.870 -15.069 1.00 54.84 73 ASP A C 1
ATOM 572 O O . ASP A 1 73 ? -6.959 23.783 -15.002 1.00 54.84 73 ASP A O 1
ATOM 576 N N . ARG A 1 74 ? -5.518 22.420 -13.964 1.00 53.25 74 ARG A N 1
ATOM 577 C CA . ARG A 1 74 ? -5.673 23.044 -12.643 1.00 53.25 74 ARG A CA 1
ATOM 578 C C . ARG A 1 74 ? -4.309 23.460 -12.098 1.00 53.25 74 ARG A C 1
ATOM 580 O O . ARG A 1 74 ? -3.548 22.597 -11.670 1.00 53.25 74 ARG A O 1
ATOM 587 N N . PRO A 1 75 ? -3.996 24.767 -12.040 1.00 49.88 75 PRO A N 1
ATOM 588 C CA . PRO A 1 75 ? -2.857 25.227 -11.263 1.00 49.88 75 PRO A CA 1
ATOM 589 C C . PRO A 1 75 ? -3.135 24.920 -9.785 1.00 49.88 75 PRO A C 1
ATOM 591 O O . PRO A 1 75 ? -3.949 25.574 -9.131 1.00 49.88 75 PRO A O 1
ATOM 594 N N . GLU A 1 76 ? -2.510 23.859 -9.283 1.00 51.97 76 GLU A N 1
ATOM 595 C CA . GLU A 1 76 ? -2.541 23.476 -7.875 1.00 51.97 76 GLU A CA 1
ATOM 596 C C . GLU A 1 76 ? -1.979 24.603 -7.003 1.00 51.97 76 GLU A C 1
ATOM 598 O O . GLU A 1 76 ? -1.009 25.275 -7.359 1.00 51.97 76 GLU A O 1
ATOM 603 N N . ARG A 1 77 ? -2.627 24.825 -5.854 1.00 51.22 77 ARG A N 1
ATOM 604 C CA . ARG A 1 77 ? -2.320 25.931 -4.936 1.00 51.22 77 ARG A CA 1
ATOM 605 C C . ARG A 1 77 ? -1.012 25.736 -4.162 1.00 51.22 77 ARG A C 1
ATOM 607 O O . ARG A 1 77 ? -0.546 26.704 -3.568 1.00 51.22 77 ARG A O 1
ATOM 614 N N . ASP A 1 78 ? -0.425 24.538 -4.187 1.00 51.62 78 ASP A N 1
ATOM 615 C CA . ASP A 1 78 ? 0.812 24.219 -3.473 1.00 51.62 78 ASP A CA 1
ATOM 616 C C . ASP A 1 78 ? 1.816 23.446 -4.362 1.00 51.62 78 ASP A C 1
ATOM 618 O O . ASP A 1 78 ? 1.614 22.270 -4.671 1.00 51.62 78 ASP A O 1
ATOM 622 N N . PRO A 1 79 ? 2.941 24.070 -4.761 1.00 51.88 79 PRO A N 1
ATOM 623 C CA . PRO A 1 79 ? 4.033 23.405 -5.471 1.00 51.88 79 PRO A CA 1
ATOM 624 C C . PRO A 1 79 ? 4.623 22.184 -4.743 1.00 51.88 79 PRO A C 1
ATOM 626 O O . PRO A 1 79 ? 5.233 21.334 -5.389 1.00 51.88 79 PRO A O 1
ATOM 629 N N . GLN A 1 80 ? 4.459 22.062 -3.421 1.00 50.50 80 GLN A N 1
ATOM 630 C CA . GLN A 1 80 ? 4.940 20.907 -2.652 1.00 50.50 80 GLN A CA 1
ATOM 631 C C . GLN A 1 80 ? 4.054 19.661 -2.789 1.00 50.50 80 GLN A C 1
ATOM 633 O O . GLN A 1 80 ? 4.521 18.552 -2.494 1.00 50.50 80 GLN A O 1
ATOM 638 N N . GLU A 1 81 ? 2.809 19.817 -3.245 1.00 51.22 81 GLU A N 1
ATOM 639 C CA . GLU A 1 81 ? 1.909 18.704 -3.571 1.00 51.22 81 GLU A CA 1
ATOM 640 C C . GLU A 1 81 ? 2.191 18.130 -4.969 1.00 51.22 81 GLU A C 1
ATOM 642 O O . GLU A 1 81 ? 1.859 16.974 -5.226 1.00 51.22 81 GLU A O 1
ATOM 647 N N . GLN A 1 82 ? 2.889 18.878 -5.841 1.00 50.06 82 GLN A N 1
ATOM 648 C CA . GLN A 1 82 ? 2.922 18.613 -7.285 1.00 50.06 82 GLN A CA 1
ATOM 649 C C . GLN A 1 82 ? 3.335 17.194 -7.678 1.00 50.06 82 GLN A C 1
ATOM 651 O O . GLN A 1 82 ? 2.798 16.672 -8.649 1.00 50.06 82 GLN A O 1
ATOM 656 N N . ARG A 1 83 ? 4.290 16.538 -7.013 1.00 57.97 83 ARG A N 1
ATOM 657 C CA . ARG A 1 83 ? 4.752 15.197 -7.433 1.00 57.97 83 ARG A CA 1
ATOM 658 C C . ARG A 1 83 ? 5.367 14.423 -6.286 1.00 57.97 83 ARG A C 1
ATOM 660 O O . ARG A 1 83 ? 6.571 14.161 -6.282 1.00 57.97 83 ARG A O 1
ATOM 667 N N . ARG A 1 84 ? 4.563 14.009 -5.311 1.00 73.81 84 ARG A N 1
ATOM 668 C CA . ARG A 1 84 ? 5.067 13.093 -4.286 1.00 73.81 84 ARG A CA 1
ATOM 669 C C . ARG A 1 84 ? 4.925 11.646 -4.747 1.00 73.81 84 ARG A C 1
ATOM 671 O O . ARG A 1 84 ? 4.103 10.877 -4.260 1.00 73.81 84 ARG A O 1
ATOM 678 N N . ASN A 1 85 ? 5.760 11.278 -5.715 1.00 87.12 85 ASN A N 1
ATOM 679 C CA . ASN A 1 85 ? 6.012 9.873 -5.997 1.00 87.12 85 ASN A CA 1
ATOM 680 C C . ASN A 1 85 ? 6.632 9.262 -4.743 1.00 87.12 85 ASN A C 1
ATOM 682 O O . ASN A 1 85 ? 7.698 9.698 -4.304 1.00 87.12 85 ASN A O 1
ATOM 686 N N . LEU A 1 86 ? 5.977 8.263 -4.171 1.00 91.38 86 LEU A N 1
ATOM 687 C CA . LEU A 1 86 ? 6.555 7.428 -3.138 1.00 91.38 86 LEU A CA 1
ATOM 688 C C . LEU A 1 86 ? 7.483 6.418 -3.821 1.00 91.38 86 LEU A C 1
ATOM 690 O O . LEU A 1 86 ? 7.058 5.542 -4.572 1.00 91.38 86 LEU A O 1
ATOM 694 N N . THR A 1 87 ? 8.774 6.598 -3.582 1.00 93.62 87 THR A N 1
ATOM 695 C CA . THR A 1 87 ? 9.884 5.808 -4.118 1.00 93.62 87 THR A CA 1
ATOM 696 C C . THR A 1 87 ? 10.852 5.513 -2.981 1.00 93.62 87 THR A C 1
ATOM 698 O O . THR A 1 87 ? 10.730 6.076 -1.897 1.00 93.62 87 THR A O 1
ATOM 701 N N . VAL A 1 88 ? 11.866 4.685 -3.224 1.00 93.56 88 VAL A N 1
ATOM 702 C CA . VAL A 1 88 ? 12.925 4.451 -2.226 1.00 93.56 88 VAL A CA 1
ATOM 703 C C . VAL A 1 88 ? 13.627 5.755 -1.818 1.00 93.56 88 VAL A C 1
ATOM 705 O O . VAL A 1 88 ? 13.939 5.929 -0.648 1.00 93.56 88 VAL A O 1
ATOM 708 N N . LEU A 1 89 ? 13.850 6.678 -2.761 1.00 92.19 89 LEU A N 1
ATOM 709 C CA . LEU A 1 89 ? 14.568 7.937 -2.515 1.00 92.19 89 LEU A CA 1
ATOM 710 C C . LEU A 1 89 ? 13.735 8.959 -1.737 1.00 92.19 89 LEU A C 1
ATOM 712 O O . LEU A 1 89 ? 14.285 9.828 -1.070 1.00 92.19 89 LEU A O 1
ATOM 716 N N . THR A 1 90 ? 12.413 8.873 -1.853 1.00 92.44 90 THR A N 1
ATOM 717 C CA . THR A 1 90 ? 11.472 9.796 -1.210 1.00 92.44 90 THR A CA 1
ATOM 718 C C . THR A 1 90 ? 10.815 9.194 0.025 1.00 92.44 90 THR A C 1
ATOM 720 O O . THR A 1 90 ? 10.100 9.896 0.722 1.00 92.44 90 THR A O 1
ATOM 723 N N . LEU A 1 91 ? 11.057 7.919 0.338 1.00 94.25 91 LEU A N 1
ATOM 724 C CA . LEU A 1 91 ? 10.418 7.220 1.452 1.00 94.25 91 LEU A CA 1
ATOM 725 C C . LEU A 1 91 ? 10.575 7.959 2.790 1.00 94.25 91 LEU A C 1
ATOM 727 O O . LEU A 1 91 ? 9.611 8.055 3.546 1.00 94.25 91 LEU A O 1
ATOM 731 N N . ASP A 1 92 ? 11.755 8.522 3.056 1.00 93.81 92 ASP A N 1
ATOM 732 C CA . ASP A 1 92 ? 12.032 9.232 4.309 1.00 93.81 92 ASP A CA 1
ATOM 733 C C . ASP A 1 92 ? 11.151 10.477 4.487 1.00 93.81 92 ASP A C 1
ATOM 735 O O . ASP A 1 92 ? 10.732 10.773 5.607 1.00 93.81 92 ASP A O 1
ATOM 739 N N . SER A 1 93 ? 10.778 11.173 3.403 1.00 90.25 93 SER A N 1
ATOM 740 C CA . SER A 1 93 ? 9.867 12.325 3.500 1.00 90.25 93 SER A CA 1
ATOM 741 C C . SER A 1 93 ? 8.424 11.921 3.818 1.00 90.25 93 SER A C 1
ATOM 743 O O . SER A 1 93 ? 7.655 12.744 4.309 1.00 90.25 93 SER A O 1
ATOM 745 N N . PHE A 1 94 ? 8.072 10.650 3.604 1.00 92.00 94 PHE A N 1
ATOM 746 C CA . PHE A 1 94 ? 6.784 10.060 3.965 1.00 92.00 94 PHE A CA 1
ATOM 747 C C . PHE A 1 94 ? 6.808 9.300 5.293 1.00 92.00 94 PHE A C 1
ATOM 749 O O . PHE A 1 94 ? 5.759 8.831 5.736 1.00 92.00 94 PHE A O 1
ATOM 756 N N . ALA A 1 95 ? 7.970 9.155 5.937 1.00 95.19 95 ALA A N 1
ATOM 757 C CA . ALA A 1 95 ? 8.138 8.247 7.069 1.00 95.19 95 ALA A CA 1
ATOM 758 C C . ALA A 1 95 ? 7.150 8.528 8.206 1.00 95.19 95 ALA A C 1
ATOM 760 O O . ALA A 1 95 ? 6.530 7.601 8.728 1.00 95.19 95 ALA A O 1
ATOM 761 N N . LYS A 1 96 ? 6.955 9.810 8.541 1.00 94.94 96 LYS A N 1
ATOM 762 C CA . LYS A 1 96 ? 5.969 10.217 9.546 1.00 94.94 96 LYS A CA 1
ATOM 763 C C . LYS A 1 96 ? 4.546 9.862 9.108 1.00 94.94 96 LYS A C 1
ATOM 765 O O . LYS A 1 96 ? 3.824 9.233 9.867 1.00 94.94 96 LYS A O 1
ATOM 770 N N . GLU A 1 97 ? 4.150 10.241 7.896 1.00 93.25 97 GLU A N 1
ATOM 771 C CA . GLU A 1 97 ? 2.773 10.064 7.421 1.00 93.25 97 GLU A CA 1
ATOM 772 C C . GLU A 1 97 ? 2.386 8.580 7.285 1.00 93.25 97 GLU A C 1
ATOM 774 O O . GLU A 1 97 ? 1.273 8.190 7.631 1.00 93.25 97 GLU A O 1
ATOM 779 N N . ILE A 1 98 ? 3.317 7.738 6.823 1.00 95.94 98 ILE A N 1
ATOM 780 C CA . ILE A 1 98 ? 3.150 6.279 6.802 1.00 95.94 98 ILE A CA 1
ATOM 781 C C . ILE A 1 98 ? 3.106 5.742 8.236 1.00 95.94 98 ILE A C 1
ATOM 783 O O . ILE A 1 98 ? 2.255 4.915 8.549 1.00 95.94 98 ILE A O 1
ATOM 787 N N . GLY A 1 99 ? 3.989 6.220 9.117 1.00 96.88 99 GLY A N 1
ATOM 788 C CA . GLY A 1 99 ? 4.012 5.840 10.529 1.00 96.88 99 GLY A CA 1
ATOM 789 C C . GLY A 1 99 ? 2.695 6.136 11.253 1.00 96.88 99 GLY A C 1
ATOM 790 O O . GLY A 1 99 ? 2.215 5.281 11.995 1.00 96.88 99 GLY A O 1
ATOM 791 N N . ASP A 1 100 ? 2.065 7.279 10.969 1.00 97.00 100 ASP A N 1
ATOM 792 C CA . ASP A 1 100 ? 0.775 7.688 11.542 1.00 97.00 100 ASP A CA 1
ATOM 793 C C . ASP A 1 100 ? -0.362 6.692 11.190 1.00 97.00 100 ASP A C 1
ATOM 795 O O . ASP A 1 100 ? -1.335 6.564 11.933 1.00 97.00 100 ASP A O 1
ATOM 799 N N . LEU A 1 101 ? -0.247 5.906 10.105 1.00 97.44 101 LEU A N 1
ATOM 800 C CA . LEU A 1 101 ? -1.227 4.852 9.786 1.00 97.44 101 LEU A CA 1
ATOM 801 C C . LEU A 1 101 ? -1.288 3.764 10.870 1.00 97.44 101 LEU A C 1
ATOM 803 O O . LEU A 1 101 ? -2.326 3.118 11.039 1.00 97.44 101 LEU A O 1
ATOM 807 N N . GLN A 1 102 ? -0.204 3.544 11.623 1.00 97.31 102 GLN A N 1
ATOM 808 C CA . GLN A 1 102 ? -0.154 2.505 12.656 1.00 97.31 102 GLN A CA 1
ATOM 809 C C . GLN A 1 102 ? -1.210 2.689 13.744 1.00 97.31 102 GLN A C 1
ATOM 811 O O . GLN A 1 102 ? -1.631 1.693 14.339 1.00 97.31 102 GLN A O 1
ATOM 816 N N . ASP A 1 103 ? -1.646 3.921 14.002 1.00 97.75 103 ASP A N 1
ATOM 817 C CA . ASP A 1 103 ? -2.660 4.218 15.013 1.00 97.75 103 ASP A CA 1
ATOM 818 C C . ASP A 1 103 ? -4.044 3.685 14.635 1.00 97.75 103 ASP A C 1
ATOM 820 O O . ASP A 1 103 ? -4.854 3.376 15.508 1.00 97.75 103 ASP A O 1
ATOM 824 N N . PHE A 1 104 ? -4.278 3.443 13.346 1.00 98.56 104 PHE A N 1
ATOM 825 C CA . PHE A 1 104 ? -5.528 2.894 12.824 1.00 98.56 104 PHE A CA 1
ATOM 826 C C . PHE A 1 104 ? -5.426 1.403 12.497 1.00 98.56 104 PHE A C 1
ATOM 828 O O . PHE A 1 104 ? -6.394 0.654 12.649 1.00 98.56 104 PHE A O 1
ATOM 835 N N . LEU A 1 105 ? -4.245 0.954 12.070 1.00 98.31 105 LEU A N 1
ATOM 836 C CA . LEU A 1 105 ? -4.000 -0.426 11.672 1.00 98.31 105 LEU A CA 1
ATOM 837 C C . LEU A 1 105 ? -3.842 -1.360 12.878 1.00 98.31 105 LEU A C 1
ATOM 839 O O . LEU A 1 105 ? -3.043 -1.129 13.796 1.00 98.31 105 LEU A O 1
ATOM 843 N N . THR A 1 106 ? -4.533 -2.496 12.826 1.00 97.69 106 THR A N 1
ATOM 844 C CA . THR A 1 106 ? -4.328 -3.596 13.776 1.00 97.69 106 THR A CA 1
ATOM 845 C C . THR A 1 106 ? -2.913 -4.168 13.642 1.00 97.69 106 THR A C 1
ATOM 847 O O . THR A 1 106 ? -2.203 -3.915 12.664 1.00 97.69 106 THR A O 1
ATOM 850 N N . ALA A 1 107 ? -2.473 -4.959 14.624 1.00 94.44 107 ALA A N 1
ATOM 851 C CA . ALA A 1 107 ? -1.115 -5.512 14.644 1.00 94.44 107 ALA A CA 1
ATOM 852 C C . ALA A 1 107 ? -0.783 -6.417 13.441 1.00 94.44 107 ALA A C 1
ATOM 854 O O . ALA A 1 107 ? 0.386 -6.570 13.116 1.00 94.44 107 ALA A O 1
ATOM 855 N N . ARG A 1 108 ? -1.797 -7.002 12.789 1.00 94.25 108 ARG A N 1
ATOM 856 C CA . ARG A 1 108 ? -1.662 -7.910 11.634 1.00 94.25 108 ARG A CA 1
ATOM 857 C C . ARG A 1 108 ? -2.379 -7.381 10.391 1.00 94.25 108 ARG A C 1
ATOM 859 O O . ARG A 1 108 ? -2.835 -8.1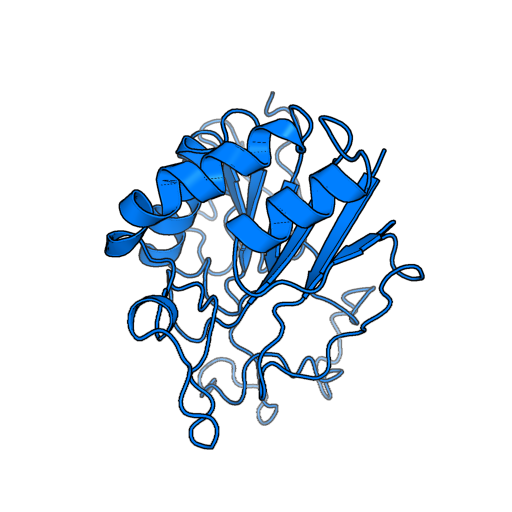63 9.564 1.00 94.25 108 ARG A O 1
ATOM 866 N N . ALA A 1 109 ? -2.554 -6.066 10.302 1.00 96.94 109 ALA A N 1
ATOM 867 C CA . ALA A 1 109 ? -3.247 -5.472 9.174 1.00 96.94 109 ALA A CA 1
ATOM 868 C C . ALA A 1 109 ? -2.457 -5.616 7.864 1.00 96.94 109 ALA A C 1
ATOM 870 O O . ALA A 1 109 ? -1.223 -5.685 7.860 1.00 96.94 109 ALA A O 1
ATOM 871 N N . GLU A 1 110 ? -3.190 -5.595 6.757 1.00 96.19 110 GLU A N 1
ATOM 872 C CA . GLU A 1 110 ? -2.650 -5.542 5.401 1.00 96.19 110 GLU A CA 1
ATOM 873 C C . GLU A 1 110 ? -2.758 -4.111 4.860 1.00 96.19 110 GLU A C 1
ATOM 875 O O . GLU A 1 110 ? -3.857 -3.557 4.778 1.00 96.19 110 GLU A O 1
ATOM 880 N N . LEU A 1 111 ? -1.629 -3.519 4.469 1.00 96.56 111 LEU A N 1
ATOM 881 C CA . LEU A 1 111 ? -1.580 -2.298 3.668 1.00 96.56 111 LEU A CA 1
ATOM 882 C C . LEU A 1 111 ? -1.332 -2.685 2.211 1.00 96.56 111 LEU A C 1
ATOM 884 O O . LEU A 1 111 ? -0.268 -3.201 1.881 1.00 96.56 111 LEU A O 1
ATOM 888 N N . ILE A 1 112 ? -2.300 -2.439 1.338 1.00 93.31 112 ILE A N 1
ATOM 889 C CA . ILE A 1 112 ? -2.279 -2.896 -0.050 1.00 93.31 112 ILE A CA 1
ATOM 890 C C . ILE A 1 112 ? -2.218 -1.681 -0.966 1.00 93.31 112 ILE A C 1
ATOM 892 O O . ILE A 1 112 ? -3.130 -0.860 -0.959 1.00 93.31 112 ILE A O 1
ATOM 896 N N . PHE A 1 113 ? -1.174 -1.581 -1.783 1.00 91.19 113 PHE A N 1
ATOM 897 C CA . PHE A 1 113 ? -1.078 -0.574 -2.833 1.00 91.19 113 PHE A CA 1
ATOM 898 C C . PHE A 1 113 ? -1.599 -1.144 -4.145 1.00 91.19 113 PHE A C 1
ATOM 900 O O . PHE A 1 113 ? -0.911 -1.906 -4.824 1.00 91.19 113 PHE A O 1
ATOM 907 N N . TYR A 1 114 ? -2.804 -0.735 -4.528 1.00 84.25 114 TYR A N 1
ATOM 908 C CA . TYR A 1 114 ? -3.389 -0.998 -5.839 1.00 84.25 114 TYR A CA 1
ATOM 909 C C . TYR A 1 114 ? -2.782 -0.058 -6.881 1.00 84.25 114 TYR A C 1
ATOM 911 O O . TYR A 1 114 ? -3.443 0.840 -7.394 1.00 84.25 114 TYR A O 1
ATOM 919 N N . SER A 1 115 ? -1.493 -0.268 -7.147 1.00 79.00 115 SER A N 1
ATOM 920 C CA . SER A 1 115 ? -0.658 0.488 -8.073 1.00 79.00 115 SER A CA 1
ATOM 921 C C . SER A 1 115 ? 0.068 -0.487 -8.998 1.00 79.00 115 SER A C 1
ATOM 923 O O . SER A 1 115 ? 0.660 -1.468 -8.533 1.00 79.00 115 SER A O 1
ATOM 925 N N . CYS A 1 116 ? -0.037 -0.270 -10.314 1.00 75.94 116 CYS A N 1
ATOM 926 C CA . CYS A 1 116 ? 0.576 -1.172 -11.289 1.00 75.94 116 CYS A CA 1
ATOM 927 C C . CYS A 1 116 ? 2.105 -1.104 -11.151 1.00 75.94 116 CYS A C 1
ATOM 929 O O . CYS A 1 116 ? 2.671 -0.054 -10.867 1.00 75.94 116 CYS A O 1
ATOM 931 N N . ALA A 1 117 ? 2.776 -2.243 -11.298 1.00 79.88 117 ALA A N 1
ATOM 932 C CA . ALA A 1 117 ? 4.230 -2.394 -11.225 1.00 79.88 117 ALA A CA 1
ATOM 933 C C . ALA A 1 117 ? 4.961 -1.827 -9.984 1.00 79.88 117 ALA A C 1
ATOM 935 O O . ALA A 1 117 ? 6.175 -1.987 -9.896 1.00 79.88 117 ALA A O 1
ATOM 936 N N . ALA A 1 118 ? 4.290 -1.231 -8.993 1.00 84.06 118 ALA A N 1
ATOM 937 C CA . ALA A 1 118 ? 4.948 -0.659 -7.816 1.00 84.06 118 ALA A CA 1
ATOM 938 C C . ALA A 1 118 ? 5.766 -1.703 -7.046 1.00 84.06 118 ALA A C 1
ATOM 940 O O . ALA A 1 118 ? 6.835 -1.405 -6.516 1.00 84.06 118 ALA A O 1
ATOM 941 N N . GLY A 1 119 ? 5.276 -2.943 -7.022 1.00 83.06 119 GLY A N 1
ATOM 942 C CA . GLY A 1 119 ? 5.962 -4.075 -6.425 1.00 83.06 119 GLY A CA 1
ATOM 943 C C . GLY A 1 119 ? 6.953 -4.762 -7.357 1.00 83.06 119 GLY A C 1
ATOM 944 O O . GLY A 1 119 ? 7.558 -5.723 -6.911 1.00 83.06 119 GLY A O 1
ATOM 945 N N . ALA A 1 120 ? 7.122 -4.360 -8.617 1.00 84.56 120 ALA A N 1
ATOM 946 C CA . ALA A 1 120 ? 7.930 -5.105 -9.581 1.00 84.56 120 ALA A CA 1
ATOM 947 C C . ALA A 1 120 ? 9.435 -5.050 -9.264 1.00 84.56 120 ALA A C 1
ATOM 949 O O . ALA A 1 120 ? 9.946 -4.046 -8.775 1.00 84.56 120 ALA A O 1
ATOM 950 N N . GLN A 1 121 ? 10.156 -6.125 -9.582 1.00 85.06 121 GLN A N 1
ATOM 951 C CA . GLN A 1 121 ? 11.622 -6.213 -9.593 1.00 85.06 121 GLN A CA 1
ATOM 952 C C . GLN A 1 121 ? 12.299 -5.790 -8.265 1.00 85.06 121 GLN A C 1
ATOM 954 O O . GLN A 1 121 ? 11.676 -5.692 -7.205 1.00 85.06 121 GLN A O 1
ATOM 959 N N . ALA A 1 122 ? 13.613 -5.541 -8.318 1.00 88.62 122 ALA A N 1
ATOM 960 C CA . ALA A 1 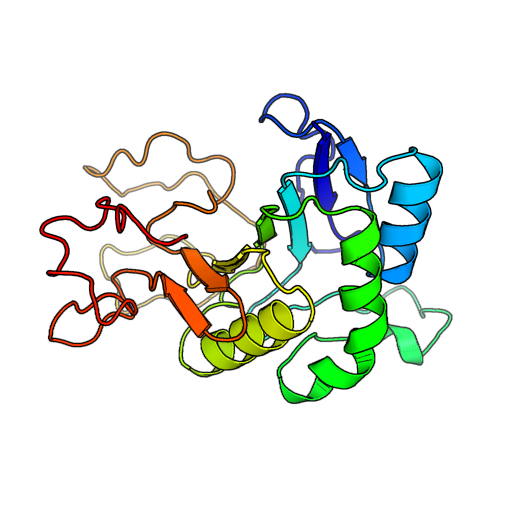122 ? 14.415 -5.141 -7.162 1.00 88.62 122 ALA A CA 1
ATOM 961 C C . ALA A 1 122 ? 14.078 -3.734 -6.632 1.00 88.62 122 ALA A C 1
ATOM 963 O O . ALA A 1 122 ? 14.277 -3.464 -5.448 1.00 88.62 122 ALA A O 1
ATOM 964 N N . ALA A 1 123 ? 13.592 -2.820 -7.479 1.00 89.44 123 ALA A N 1
ATOM 965 C CA . ALA A 1 123 ? 13.182 -1.491 -7.022 1.00 89.44 123 ALA A CA 1
ATOM 966 C C . ALA A 1 123 ? 11.891 -1.569 -6.193 1.00 89.44 123 ALA A C 1
ATOM 968 O O . ALA A 1 123 ? 11.830 -0.988 -5.108 1.00 89.44 123 ALA A O 1
ATOM 969 N N . GLY A 1 124 ? 10.910 -2.357 -6.647 1.00 92.12 124 GLY A N 1
ATOM 970 C CA . GLY A 1 124 ? 9.716 -2.676 -5.872 1.00 92.12 124 GLY A CA 1
ATOM 971 C C . GLY A 1 124 ? 10.036 -3.410 -4.575 1.00 92.12 124 GLY A C 1
ATOM 972 O O . GLY A 1 124 ? 9.449 -3.082 -3.549 1.00 92.12 124 GLY A O 1
ATOM 973 N N . ASP A 1 125 ? 11.020 -4.320 -4.571 1.00 93.88 125 ASP A N 1
ATOM 974 C CA . ASP A 1 125 ? 11.473 -4.966 -3.330 1.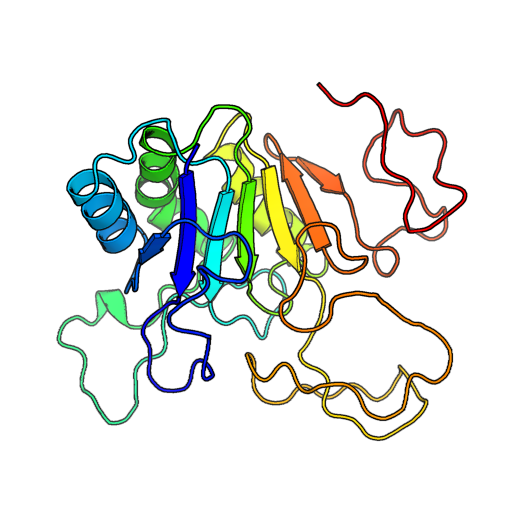00 93.88 125 ASP A CA 1
ATOM 975 C C . ASP A 1 125 ? 11.895 -3.934 -2.283 1.00 93.88 125 ASP A C 1
ATOM 977 O O . ASP A 1 125 ? 11.340 -3.886 -1.188 1.00 93.88 125 ASP A O 1
ATOM 981 N N . ARG A 1 126 ? 12.843 -3.063 -2.647 1.00 96.50 126 ARG A N 1
ATOM 982 C CA . ARG A 1 126 ? 13.392 -2.052 -1.736 1.00 96.50 126 ARG A CA 1
ATOM 983 C C . ARG A 1 126 ? 12.319 -1.092 -1.239 1.00 96.50 126 ARG A C 1
ATOM 985 O O . ARG A 1 126 ? 12.363 -0.693 -0.075 1.00 96.50 126 ARG A O 1
ATOM 992 N N . LEU A 1 127 ? 11.374 -0.722 -2.107 1.00 96.50 127 LEU A N 1
ATOM 993 C CA . LEU A 1 127 ? 10.265 0.145 -1.731 1.00 96.50 127 LEU A CA 1
ATOM 994 C C . LEU A 1 127 ? 9.358 -0.538 -0.703 1.00 96.50 127 LEU A C 1
ATOM 996 O O . LEU A 1 127 ? 9.144 0.014 0.375 1.00 96.50 127 LEU A O 1
ATOM 1000 N N . LEU A 1 128 ? 8.857 -1.741 -1.002 1.00 96.75 128 LEU A N 1
ATOM 1001 C CA . LEU A 1 128 ? 7.948 -2.461 -0.104 1.00 96.75 128 LEU A CA 1
ATOM 1002 C C . LEU A 1 128 ? 8.630 -2.822 1.222 1.00 96.75 128 LEU A C 1
ATOM 1004 O O . LEU A 1 128 ? 8.030 -2.664 2.285 1.00 96.75 128 LEU A O 1
ATOM 1008 N N . GLU A 1 129 ? 9.897 -3.241 1.188 1.00 97.81 129 GLU A N 1
ATOM 1009 C CA . GLU A 1 129 ? 10.702 -3.471 2.390 1.00 97.81 129 GLU A CA 1
ATOM 1010 C C . GLU A 1 129 ? 10.830 -2.194 3.221 1.00 97.81 129 GLU A C 1
ATOM 1012 O O . GLU A 1 129 ? 10.583 -2.222 4.426 1.00 97.81 129 GLU A O 1
ATOM 1017 N N . GLY A 1 130 ? 11.157 -1.068 2.586 1.00 97.88 130 GLY A N 1
ATOM 1018 C CA . GLY A 1 130 ? 11.243 0.229 3.244 1.00 97.88 130 GLY A CA 1
ATOM 1019 C C . GLY A 1 130 ? 9.943 0.622 3.941 1.00 97.88 130 GLY A C 1
ATOM 1020 O O . GLY A 1 130 ? 9.965 0.923 5.133 1.00 97.88 130 GLY A O 1
ATOM 1021 N N . ILE A 1 131 ? 8.809 0.536 3.243 1.00 97.69 131 ILE A N 1
ATOM 1022 C CA . ILE A 1 131 ? 7.490 0.834 3.821 1.00 97.69 131 ILE A CA 1
ATOM 1023 C C . ILE A 1 131 ? 7.184 -0.124 4.980 1.00 97.69 131 ILE A C 1
ATOM 1025 O O . ILE A 1 131 ? 6.727 0.308 6.034 1.00 97.69 131 ILE A O 1
ATOM 1029 N N . SER A 1 132 ? 7.484 -1.417 4.835 1.00 97.81 132 SER A N 1
ATOM 1030 C CA . SER A 1 132 ? 7.215 -2.402 5.891 1.00 97.81 132 SER A CA 1
ATOM 1031 C C . SER A 1 132 ? 8.048 -2.186 7.161 1.00 97.81 132 SER A C 1
ATOM 1033 O O . SER A 1 132 ? 7.587 -2.533 8.244 1.00 97.81 132 SER A O 1
ATOM 1035 N N . ARG A 1 133 ? 9.235 -1.559 7.076 1.00 98.00 133 ARG A N 1
ATOM 1036 C CA . ARG A 1 133 ? 10.003 -1.144 8.268 1.00 98.00 133 ARG A CA 1
ATOM 1037 C C . ARG A 1 133 ? 9.310 -0.033 9.053 1.00 98.00 133 ARG A C 1
ATOM 1039 O O . ARG A 1 133 ? 9.438 0.013 10.271 1.00 98.00 133 ARG A O 1
ATOM 1046 N N . LEU A 1 134 ? 8.573 0.838 8.367 1.00 97.62 134 LEU A N 1
ATOM 1047 C CA . LEU A 1 134 ? 7.797 1.915 8.988 1.00 97.62 134 LEU A CA 1
ATOM 1048 C C . LEU A 1 134 ? 6.485 1.413 9.611 1.00 97.62 134 LEU A C 1
ATOM 1050 O O . LEU A 1 134 ? 5.835 2.157 10.341 1.00 97.62 134 LEU A O 1
ATOM 1054 N N . LEU A 1 135 ? 6.094 0.164 9.331 1.00 97.19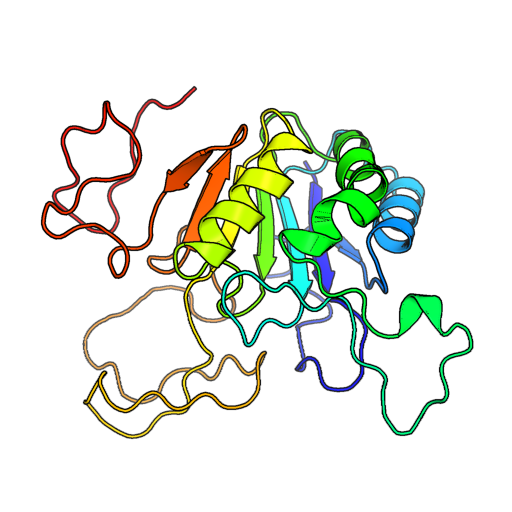 135 LEU A N 1
ATOM 1055 C CA . LEU A 1 135 ? 4.843 -0.462 9.764 1.00 97.19 135 LEU A CA 1
ATOM 1056 C C . LEU A 1 135 ? 5.099 -1.843 10.401 1.00 97.19 135 LEU A C 1
ATOM 1058 O O . LEU A 1 135 ? 4.607 -2.855 9.892 1.00 97.19 135 LEU A O 1
ATOM 1062 N N . PRO A 1 136 ? 5.849 -1.919 11.516 1.00 95.81 136 PRO A N 1
ATOM 1063 C CA . PRO A 1 136 ? 6.240 -3.191 12.117 1.00 95.81 136 PRO A CA 1
ATOM 1064 C C . PRO A 1 136 ? 5.026 -4.069 12.445 1.00 95.81 136 PRO A C 1
ATOM 1066 O O . PRO A 1 136 ? 4.002 -3.590 12.940 1.00 95.81 136 PRO A O 1
ATOM 1069 N N . GLY A 1 137 ? 5.133 -5.364 12.162 1.00 93.25 137 GLY A N 1
ATOM 1070 C CA . GLY A 1 137 ? 4.098 -6.379 12.341 1.00 93.25 137 GLY A CA 1
ATOM 1071 C C . GLY A 1 137 ? 3.068 -6.466 11.211 1.00 93.25 137 GLY A C 1
ATOM 1072 O O . GLY A 1 137 ? 2.374 -7.480 11.128 1.00 93.25 137 GLY A O 1
ATOM 1073 N N . ARG A 1 138 ? 2.984 -5.468 10.320 1.00 96.88 138 ARG A N 1
ATOM 1074 C CA . ARG A 1 138 ? 1.976 -5.397 9.250 1.00 96.88 138 ARG A CA 1
ATOM 1075 C C . ARG A 1 138 ? 2.547 -5.889 7.924 1.00 96.88 138 ARG A C 1
ATOM 1077 O O . ARG A 1 138 ? 3.745 -5.778 7.662 1.00 96.88 138 ARG A O 1
ATOM 1084 N N . THR A 1 139 ? 1.670 -6.413 7.077 1.00 97.06 139 THR A N 1
ATOM 1085 C CA . THR A 1 139 ? 2.037 -6.835 5.722 1.00 97.06 139 THR A CA 1
ATOM 1086 C C . THR A 1 139 ? 1.788 -5.688 4.754 1.00 97.06 139 THR A C 1
ATOM 1088 O O . THR A 1 139 ? 0.685 -5.150 4.698 1.00 97.06 139 THR A O 1
ATOM 1091 N N . VAL A 1 140 ? 2.799 -5.338 3.965 1.00 97.19 140 VAL A N 1
ATOM 1092 C CA . VAL A 1 140 ? 2.694 -4.387 2.858 1.00 97.19 140 VAL A CA 1
ATOM 1093 C C . VAL A 1 140 ? 2.639 -5.170 1.554 1.00 97.19 140 VAL A C 1
ATOM 1095 O O . VAL A 1 140 ? 3.520 -5.983 1.275 1.00 97.19 140 VAL A O 1
ATOM 1098 N N . VAL A 1 141 ? 1.609 -4.931 0.752 1.00 93.38 141 VAL A N 1
ATOM 1099 C CA . VAL A 1 141 ? 1.365 -5.626 -0.512 1.00 93.38 141 VAL A CA 1
ATOM 1100 C C . VAL A 1 141 ? 1.477 -4.638 -1.666 1.00 93.38 141 VAL A C 1
ATOM 1102 O O . VAL A 1 141 ? 0.866 -3.572 -1.642 1.00 93.38 141 VAL A O 1
ATOM 1105 N N . GLY A 1 142 ? 2.238 -5.011 -2.690 1.00 91.81 142 GLY A N 1
ATOM 1106 C CA . GLY A 1 142 ? 2.281 -4.324 -3.979 1.00 91.81 142 GLY A CA 1
ATOM 1107 C C . GLY A 1 142 ? 2.184 -5.328 -5.122 1.00 91.81 142 GLY A C 1
ATOM 1108 O O . GLY A 1 142 ? 2.356 -6.530 -4.920 1.00 91.81 142 GLY A O 1
ATOM 1109 N N . PHE A 1 143 ? 1.922 -4.846 -6.333 1.00 85.75 143 PHE A N 1
ATOM 1110 C CA . PHE A 1 143 ? 1.711 -5.711 -7.493 1.00 85.75 143 PHE A CA 1
ATOM 1111 C C . PHE A 1 143 ? 2.801 -5.544 -8.543 1.00 85.75 143 PHE A C 1
ATOM 1113 O O . PHE A 1 143 ? 3.435 -4.496 -8.660 1.00 85.75 143 PHE A O 1
ATOM 1120 N N . THR A 1 144 ? 3.012 -6.612 -9.303 1.00 79.62 144 THR A N 1
ATOM 1121 C CA . THR A 1 144 ? 4.054 -6.711 -10.340 1.00 79.62 144 THR A CA 1
ATOM 1122 C C . THR A 1 144 ? 3.490 -6.686 -11.759 1.00 79.62 144 THR A C 1
ATOM 1124 O O . THR A 1 144 ? 4.236 -6.752 -12.729 1.00 79.62 144 THR A O 1
ATOM 1127 N N . VAL A 1 145 ? 2.168 -6.545 -11.886 1.00 70.19 145 VAL A N 1
ATOM 1128 C CA . VAL A 1 145 ? 1.474 -6.424 -13.171 1.00 70.19 145 VAL A CA 1
ATOM 1129 C C . VAL A 1 145 ? 1.553 -5.005 -13.716 1.00 70.19 145 VAL A C 1
ATOM 1131 O O . VAL A 1 145 ? 1.320 -4.034 -12.995 1.00 70.19 145 VAL A O 1
ATOM 1134 N N . TYR A 1 146 ? 1.808 -4.919 -15.017 1.00 55.38 146 TYR A N 1
ATOM 1135 C CA . TYR A 1 146 ? 1.561 -3.748 -15.850 1.00 55.38 146 TYR A CA 1
ATOM 1136 C C . TYR A 1 146 ? 0.161 -3.904 -16.459 1.00 55.38 146 TYR A C 1
ATOM 1138 O O . TYR A 1 146 ? -0.209 -5.013 -16.845 1.00 55.38 146 TYR A O 1
ATOM 1146 N N . ALA A 1 147 ? -0.637 -2.835 -16.522 1.00 47.94 147 ALA A N 1
ATOM 1147 C CA . ALA A 1 147 ? -1.956 -2.891 -17.152 1.00 47.94 147 ALA A CA 1
ATOM 1148 C C . ALA A 1 147 ? -1.819 -3.373 -18.612 1.00 47.94 147 ALA A C 1
ATOM 1150 O O . ALA A 1 147 ? -1.150 -2.736 -19.428 1.00 47.94 147 ALA A O 1
ATOM 1151 N N . ALA A 1 148 ? -2.397 -4.540 -18.907 1.00 41.03 148 ALA A N 1
ATOM 1152 C CA . ALA A 1 148 ? -2.322 -5.196 -20.204 1.00 41.03 148 ALA A CA 1
ATOM 1153 C C . ALA A 1 148 ? -3.426 -4.674 -21.134 1.00 41.03 148 ALA A C 1
ATOM 1155 O O . ALA A 1 148 ? -4.613 -4.840 -20.854 1.00 41.03 148 ALA A O 1
ATOM 1156 N N . GLY A 1 149 ? -3.036 -4.095 -22.270 1.00 34.56 149 GLY A N 1
ATOM 1157 C CA . GLY A 1 149 ? -3.894 -3.994 -23.447 1.00 34.56 149 GLY A CA 1
ATOM 1158 C C . GLY A 1 149 ? -3.772 -5.279 -24.265 1.00 34.56 149 GLY A C 1
ATOM 1159 O O . GLY A 1 149 ? -2.670 -5.697 -24.611 1.00 34.56 149 GLY A O 1
ATOM 1160 N N . ALA A 1 150 ? -4.891 -5.936 -24.555 1.00 29.98 150 ALA A N 1
ATOM 1161 C CA . ALA A 1 150 ? -4.908 -7.121 -25.399 1.00 29.98 150 ALA A CA 1
ATOM 1162 C C . ALA A 1 150 ? -4.554 -6.769 -26.853 1.00 29.98 150 ALA A C 1
ATOM 1164 O O . ALA A 1 150 ? -5.287 -6.021 -27.491 1.00 29.98 150 ALA A O 1
ATOM 1165 N N . SER A 1 151 ? -3.505 -7.386 -27.396 1.00 32.84 151 SER A N 1
ATOM 1166 C CA . SER A 1 151 ? -3.601 -8.149 -28.650 1.00 32.84 151 SER A CA 1
ATOM 1167 C C . SER A 1 151 ? -2.295 -8.898 -28.910 1.00 32.84 151 SER A C 1
ATOM 1169 O O . SER A 1 151 ? -1.365 -8.353 -29.496 1.00 32.84 151 SER A O 1
ATOM 1171 N N . SER A 1 152 ? -2.210 -10.141 -28.455 1.00 34.28 152 SER A N 1
ATOM 1172 C CA . SER A 1 152 ? -1.511 -11.259 -29.110 1.00 34.28 152 SER A CA 1
ATOM 1173 C C . SER A 1 152 ? -1.217 -12.324 -28.064 1.00 34.28 152 SER A C 1
ATOM 1175 O O . SER A 1 152 ? -0.985 -12.027 -26.896 1.00 34.28 152 SER A O 1
ATOM 1177 N N . ASN A 1 153 ? -1.248 -13.584 -28.484 1.00 37.56 153 ASN A N 1
ATOM 1178 C CA . ASN A 1 153 ? -0.923 -14.755 -27.666 1.00 37.56 153 ASN A CA 1
ATOM 1179 C C . ASN A 1 153 ? 0.576 -14.832 -27.306 1.00 37.56 153 ASN A C 1
ATOM 1181 O O . ASN A 1 153 ? 1.113 -15.923 -27.139 1.00 37.56 153 ASN A O 1
ATOM 1185 N N . ASP A 1 154 ? 1.257 -13.692 -27.232 1.00 37.19 154 ASP A N 1
ATOM 1186 C CA . ASP A 1 154 ? 2.697 -13.591 -27.098 1.00 37.19 154 ASP A CA 1
ATOM 1187 C C . ASP A 1 154 ? 3.031 -12.659 -25.927 1.00 37.19 154 ASP A C 1
ATOM 1189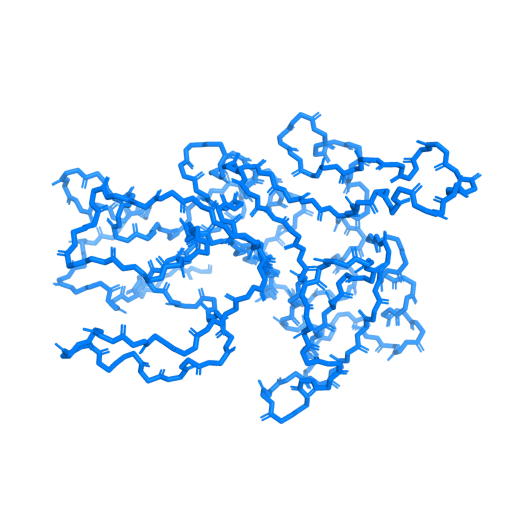 O O . ASP A 1 154 ? 2.841 -11.443 -25.974 1.00 37.19 154 ASP A O 1
ATOM 1193 N N . LEU A 1 155 ? 3.505 -13.255 -24.830 1.00 38.81 155 LEU A N 1
ATOM 1194 C CA . LEU A 1 155 ? 3.884 -12.549 -23.600 1.00 38.81 155 LEU A CA 1
ATOM 1195 C C . LEU A 1 155 ? 5.106 -11.628 -23.793 1.00 38.81 155 LEU A C 1
ATOM 1197 O O . LEU A 1 155 ? 5.467 -10.891 -22.878 1.00 38.81 155 LEU A O 1
ATOM 1201 N N . SER A 1 156 ? 5.744 -11.661 -24.966 1.00 31.34 156 SER A N 1
ATOM 1202 C CA . SER A 1 156 ? 6.932 -10.871 -25.297 1.00 31.34 156 SER A CA 1
ATOM 1203 C C . SER A 1 156 ? 6.636 -9.444 -25.794 1.00 31.34 156 SER A C 1
ATOM 1205 O O . SER A 1 156 ? 7.554 -8.630 -25.864 1.00 31.34 156 SER A O 1
ATOM 1207 N N . GLY A 1 157 ? 5.371 -9.108 -26.095 1.00 28.12 157 GLY A N 1
ATOM 1208 C CA . GLY A 1 157 ? 4.964 -7.837 -26.721 1.00 28.12 157 GLY A CA 1
ATOM 1209 C C . GLY A 1 157 ? 4.252 -6.820 -25.816 1.00 28.12 157 GLY A C 1
ATOM 1210 O O . GLY A 1 157 ? 3.584 -5.919 -26.323 1.00 28.12 157 GLY A O 1
ATOM 1211 N N . LEU A 1 158 ? 4.338 -6.959 -24.490 1.00 35.41 158 LEU A N 1
ATOM 1212 C CA . LEU A 1 158 ? 3.608 -6.119 -23.530 1.00 35.41 158 LEU A CA 1
ATOM 1213 C C . LEU A 1 158 ? 4.156 -4.679 -23.493 1.00 35.41 158 LEU A C 1
ATOM 1215 O O . LEU A 1 158 ? 5.045 -4.361 -22.706 1.00 35.41 158 LEU A O 1
ATOM 1219 N N . SER A 1 159 ? 3.604 -3.795 -24.327 1.00 29.48 159 SER A N 1
ATOM 1220 C CA . SER A 1 159 ? 3.818 -2.345 -24.230 1.00 29.48 159 SER A CA 1
ATOM 1221 C C . SER A 1 159 ? 2.686 -1.706 -23.399 1.00 29.48 159 SER A C 1
ATOM 1223 O O . SER A 1 159 ? 1.514 -1.964 -23.685 1.00 29.48 159 SER A O 1
ATOM 1225 N N . PRO A 1 160 ? 2.987 -0.920 -22.349 1.00 30.86 160 PRO A N 1
ATOM 1226 C CA . PRO A 1 160 ? 2.001 -0.490 -21.354 1.00 30.86 160 PRO A CA 1
ATOM 1227 C C . PRO A 1 160 ? 1.088 0.641 -21.864 1.00 30.86 160 PRO A C 1
ATOM 1229 O O . PRO A 1 160 ? 1.574 1.651 -22.370 1.00 30.86 160 PRO A O 1
ATOM 1232 N N . MET A 1 161 ? -0.232 0.523 -21.653 1.00 31.91 161 MET A N 1
ATOM 1233 C CA . MET A 1 161 ? -1.176 1.649 -21.755 1.00 31.91 161 MET A CA 1
ATOM 1234 C C . MET A 1 161 ? -2.122 1.740 -20.545 1.00 31.91 161 MET A C 1
ATOM 1236 O O . MET A 1 161 ? -2.530 0.737 -19.969 1.00 31.91 161 MET A O 1
ATOM 1240 N N . THR A 1 162 ? -2.403 2.998 -20.189 1.00 32.28 162 THR A N 1
ATOM 1241 C CA . THR A 1 162 ? -3.267 3.586 -19.144 1.00 32.28 162 THR A CA 1
ATOM 1242 C C . THR A 1 162 ? -3.463 2.781 -17.845 1.00 32.28 162 THR A C 1
ATOM 1244 O O . THR A 1 162 ? -4.343 1.922 -17.753 1.00 32.28 162 THR A O 1
ATOM 1247 N N . PRO A 1 163 ? -2.704 3.119 -16.785 1.00 34.22 163 PRO A N 1
ATOM 1248 C CA . PRO A 1 163 ? -2.879 2.546 -15.455 1.00 34.22 163 PRO A CA 1
ATOM 1249 C C . PRO A 1 163 ? -4.306 2.754 -14.915 1.00 34.22 163 PRO A C 1
ATOM 1251 O O . PRO A 1 163 ? -4.842 3.858 -14.969 1.00 34.22 163 PRO A O 1
ATOM 1254 N N . GLY A 1 164 ? -4.912 1.704 -14.355 1.00 34.59 164 GLY A N 1
ATOM 1255 C CA . GLY A 1 164 ? -6.245 1.765 -13.732 1.00 34.59 164 GLY A CA 1
ATOM 1256 C C . GLY A 1 164 ? -7.411 1.278 -14.598 1.00 34.59 164 GLY A C 1
ATOM 1257 O O . GLY A 1 164 ? -8.514 1.129 -14.080 1.00 34.59 164 GLY A O 1
ATOM 1258 N N . ALA A 1 165 ? -7.188 0.948 -15.872 1.00 32.53 165 ALA A N 1
ATOM 1259 C CA . ALA A 1 165 ? -8.183 0.254 -16.687 1.00 32.53 165 ALA A CA 1
ATOM 1260 C C . ALA A 1 165 ? -8.051 -1.272 -16.514 1.00 32.53 165 ALA A C 1
ATOM 1262 O O . ALA A 1 165 ? -7.315 -1.938 -17.239 1.00 32.53 165 ALA A O 1
ATOM 1263 N N . LEU A 1 166 ? -8.746 -1.845 -15.527 1.00 36.72 166 LEU A N 1
ATOM 1264 C CA . LEU A 1 166 ? -8.926 -3.297 -15.435 1.00 36.72 166 LEU A CA 1
ATOM 1265 C C . LEU A 1 166 ? -10.021 -3.707 -16.428 1.00 36.72 166 LEU A C 1
ATOM 1267 O O . LEU A 1 166 ? -11.203 -3.696 -16.096 1.00 36.72 166 LEU A O 1
ATOM 1271 N N . PHE A 1 167 ? -9.649 -4.030 -17.667 1.00 33.81 167 PHE A N 1
ATOM 1272 C CA . PHE A 1 167 ? -10.604 -4.605 -18.615 1.00 33.81 167 PHE A CA 1
ATOM 1273 C C . PHE A 1 167 ? -10.828 -6.098 -18.321 1.00 33.81 167 PHE A C 1
ATOM 1275 O O . PHE A 1 167 ? -9.866 -6.813 -18.027 1.00 33.81 167 PHE A O 1
ATOM 1282 N N . PRO A 1 168 ? -12.070 -6.606 -18.440 1.00 33.78 168 PRO A N 1
ATOM 1283 C CA . PRO A 1 168 ? -12.324 -8.040 -18.456 1.00 33.78 168 PRO A CA 1
ATOM 1284 C C . PRO A 1 168 ? -11.627 -8.633 -19.686 1.00 33.78 168 PRO A C 1
ATOM 1286 O O . PRO A 1 168 ? -11.898 -8.251 -20.825 1.00 33.78 168 PRO A O 1
ATOM 1289 N N . SER A 1 169 ? -10.665 -9.520 -19.453 1.00 37.41 169 SER A N 1
ATOM 1290 C CA . SER A 1 169 ? -9.790 -10.069 -20.483 1.00 37.41 169 SER A CA 1
ATOM 1291 C C . SER A 1 169 ? -10.571 -10.871 -21.533 1.00 37.41 169 SER A C 1
ATOM 1293 O O . SER A 1 169 ? -11.189 -11.897 -21.250 1.00 37.41 169 SER A O 1
ATOM 1295 N N . MET A 1 170 ? -10.495 -10.439 -22.793 1.00 31.89 170 MET A N 1
ATOM 1296 C CA . MET A 1 170 ? -10.739 -11.317 -23.936 1.00 31.89 170 MET A CA 1
ATOM 1297 C C . MET A 1 170 ? -9.486 -12.170 -24.171 1.00 31.89 170 MET A C 1
ATOM 1299 O O . MET A 1 170 ? -8.426 -11.637 -24.481 1.00 31.89 170 MET A O 1
ATOM 1303 N N . GLY A 1 171 ? -9.616 -13.497 -24.065 1.00 33.47 171 GLY A N 1
ATOM 1304 C CA . GLY A 1 171 ? -8.733 -14.426 -24.784 1.00 33.47 171 GLY A CA 1
ATOM 1305 C C . GLY A 1 171 ? -7.870 -15.396 -23.974 1.00 33.47 171 GLY A C 1
ATOM 1306 O O . GLY A 1 171 ? -7.338 -16.323 -24.578 1.00 33.47 171 GLY A O 1
ATOM 1307 N N . LEU A 1 172 ? -7.789 -15.299 -22.641 1.00 39.09 172 LEU A N 1
ATOM 1308 C CA . LEU A 1 172 ? -7.172 -16.353 -21.815 1.00 39.09 172 LEU A CA 1
ATOM 1309 C C . LEU A 1 172 ? -8.127 -17.554 -21.688 1.00 39.09 172 LEU A C 1
ATOM 1311 O O . LEU A 1 172 ? -8.720 -17.814 -20.642 1.00 39.09 172 LEU A O 1
ATOM 1315 N N . ARG A 1 173 ? -8.324 -18.291 -22.788 1.00 30.12 173 ARG A N 1
ATOM 1316 C CA . ARG A 1 173 ? -9.063 -19.559 -22.783 1.00 30.12 173 ARG A CA 1
ATOM 1317 C C . ARG A 1 173 ? -8.272 -20.588 -21.974 1.00 30.12 173 ARG A C 1
ATOM 1319 O O . ARG A 1 173 ? -7.320 -21.166 -22.479 1.00 30.12 173 ARG A O 1
ATOM 1326 N N . GLY A 1 174 ? -8.689 -20.819 -20.731 1.00 29.75 174 GLY A N 1
ATOM 1327 C CA . GLY A 1 174 ? -8.255 -21.972 -19.934 1.00 29.75 174 GLY A CA 1
ATOM 1328 C C . GLY A 1 174 ? -7.835 -21.667 -18.499 1.00 29.75 174 GLY A C 1
ATOM 1329 O O . GLY A 1 174 ? -7.881 -22.571 -17.674 1.00 29.75 174 GLY A O 1
ATOM 1330 N N . MET A 1 175 ? -7.511 -20.414 -18.161 1.00 30.88 175 MET A N 1
ATOM 1331 C CA . MET A 1 175 ? -7.306 -20.004 -16.767 1.00 30.88 175 MET A CA 1
ATOM 1332 C C . MET A 1 175 ? -8.502 -19.191 -16.289 1.00 30.88 175 MET A C 1
ATOM 1334 O O . MET A 1 175 ? -8.587 -17.978 -16.468 1.00 30.88 175 MET A O 1
ATOM 1338 N N . ARG A 1 176 ? -9.446 -19.891 -15.665 1.00 27.75 176 ARG A N 1
ATOM 1339 C CA . ARG A 1 176 ? -10.427 -19.271 -14.781 1.00 27.75 176 ARG A CA 1
ATOM 1340 C C . ARG A 1 176 ? -9.662 -18.824 -13.526 1.00 27.75 176 ARG A C 1
ATOM 1342 O O . ARG A 1 176 ? -9.424 -19.636 -12.642 1.00 27.75 176 ARG A O 1
ATOM 1349 N N . ILE A 1 177 ? -9.231 -17.564 -13.468 1.00 35.88 177 ILE A N 1
ATOM 1350 C CA . ILE A 1 177 ? -8.922 -16.921 -12.183 1.00 35.88 177 ILE A CA 1
ATOM 1351 C C . ILE A 1 177 ? -10.279 -16.438 -11.669 1.00 35.88 177 ILE A C 1
ATOM 1353 O O . ILE A 1 177 ? -10.808 -15.434 -12.148 1.00 35.88 177 ILE A O 1
ATOM 1357 N N . GLU A 1 178 ? -10.931 -17.230 -10.817 1.00 24.91 178 GLU A N 1
ATOM 1358 C CA . GLU A 1 178 ? -12.201 -16.824 -10.209 1.00 24.91 178 GLU A CA 1
ATOM 1359 C C . GLU A 1 178 ? -12.007 -15.494 -9.462 1.00 24.91 178 GLU A C 1
ATOM 1361 O O . GLU A 1 178 ? -11.187 -15.413 -8.554 1.00 24.91 178 GLU A O 1
ATOM 1366 N N . GLY A 1 179 ? -12.748 -14.449 -9.864 1.00 30.34 179 GLY A N 1
ATOM 1367 C CA . GLY A 1 179 ? -12.809 -13.176 -9.131 1.00 30.34 179 GLY A CA 1
ATOM 1368 C C . GLY A 1 179 ? -12.278 -11.915 -9.823 1.00 30.34 179 GLY A C 1
ATOM 1369 O O . GLY A 1 179 ? -12.036 -10.930 -9.129 1.00 30.34 179 GLY A O 1
ATOM 1370 N N . HIS A 1 180 ? -12.112 -11.858 -11.151 1.00 32.91 180 HIS A N 1
ATOM 1371 C CA . HIS A 1 180 ? -11.715 -10.584 -11.764 1.00 32.91 180 HIS A CA 1
ATOM 1372 C C . HIS A 1 180 ? -12.821 -9.515 -11.664 1.00 32.91 180 HIS A C 1
ATOM 1374 O O . HIS A 1 180 ? -13.799 -9.514 -12.409 1.00 32.91 180 HIS A O 1
ATOM 1380 N N . GLY A 1 181 ? -12.595 -8.575 -10.750 1.00 38.53 181 GLY A N 1
ATOM 1381 C CA . GLY A 1 181 ? -13.114 -7.205 -10.767 1.00 38.53 181 GLY A CA 1
ATOM 1382 C C . GLY A 1 181 ? -12.088 -6.214 -10.206 1.00 38.53 181 GLY A C 1
ATOM 1383 O O . GLY A 1 181 ? -11.979 -5.086 -10.674 1.00 38.53 181 GLY A O 1
ATOM 1384 N N . THR A 1 182 ? -11.251 -6.659 -9.271 1.00 52.03 182 THR A N 1
ATOM 1385 C CA . THR A 1 182 ? -10.195 -5.869 -8.632 1.00 52.03 182 THR A CA 1
ATOM 1386 C C . THR A 1 182 ? -9.043 -6.805 -8.303 1.00 52.03 182 THR A C 1
ATOM 1388 O O . THR A 1 182 ? -9.288 -7.918 -7.856 1.00 52.03 182 THR A O 1
ATOM 1391 N N . VAL A 1 183 ? -7.805 -6.378 -8.537 1.00 59.16 183 VAL A N 1
ATOM 1392 C CA . VAL A 1 183 ? -6.594 -7.114 -8.146 1.00 59.16 183 VAL A CA 1
ATOM 1393 C C . VAL A 1 183 ? -6.744 -7.633 -6.697 1.00 59.16 183 VAL A C 1
ATOM 1395 O O . VAL A 1 183 ? -7.189 -6.876 -5.844 1.00 59.16 183 VAL A O 1
ATOM 1398 N N . ASP A 1 184 ? -6.443 -8.903 -6.407 1.00 73.38 184 ASP A N 1
ATOM 1399 C CA . ASP A 1 184 ? -6.546 -9.473 -5.050 1.00 73.38 184 ASP A CA 1
ATOM 1400 C C . ASP A 1 184 ? -5.152 -9.519 -4.393 1.00 73.38 184 ASP A C 1
ATOM 1402 O O . ASP A 1 184 ? -4.189 -9.910 -5.057 1.00 73.38 184 ASP A O 1
ATOM 1406 N N . PRO A 1 185 ? -4.972 -9.137 -3.113 1.00 76.50 185 PRO A N 1
ATOM 1407 C CA . PRO A 1 185 ? -3.656 -9.160 -2.467 1.00 76.50 185 PRO A CA 1
ATOM 1408 C C . PRO A 1 185 ? -3.004 -10.550 -2.430 1.00 76.50 185 PRO A C 1
ATOM 1410 O O . PRO A 1 185 ? -1.788 -10.637 -2.281 1.00 76.50 185 PRO A O 1
ATOM 1413 N N . HIS A 1 186 ? -3.753 -11.636 -2.591 1.00 79.56 186 HIS A N 1
ATOM 1414 C CA . HIS A 1 186 ? -3.260 -13.011 -2.659 1.00 79.56 186 HIS A CA 1
ATOM 1415 C C . HIS A 1 186 ? -3.058 -13.516 -4.096 1.00 79.56 186 HIS A C 1
ATOM 1417 O O . HIS A 1 186 ? -2.598 -14.644 -4.279 1.00 79.56 186 HIS A O 1
ATOM 1423 N N . ASP A 1 187 ? -3.314 -12.692 -5.112 1.00 72.69 187 ASP A N 1
ATOM 1424 C CA . ASP A 1 187 ? -3.119 -13.038 -6.520 1.00 72.69 187 ASP A CA 1
ATOM 1425 C C . ASP A 1 187 ? -1.658 -13.436 -6.817 1.00 72.69 187 ASP A C 1
ATOM 1427 O O . ASP A 1 187 ? -0.722 -13.071 -6.088 1.00 72.69 187 ASP A O 1
ATOM 1431 N N . VAL A 1 188 ? -1.445 -14.208 -7.886 1.00 71.81 188 VAL A N 1
ATOM 1432 C CA . VAL A 1 188 ? -0.125 -14.615 -8.385 1.00 71.81 188 VAL A CA 1
ATOM 1433 C C . VAL A 1 188 ? 0.794 -13.433 -8.692 1.00 71.81 188 VAL A C 1
ATOM 1435 O O . VAL A 1 188 ? 2.006 -13.604 -8.626 1.00 71.81 188 VAL A O 1
ATOM 1438 N N . PHE A 1 189 ? 0.272 -12.237 -8.964 1.00 81.12 189 PHE A N 1
ATOM 1439 C CA . PHE A 1 189 ? 1.086 -11.047 -9.231 1.00 81.12 189 PHE A CA 1
ATOM 1440 C C . PHE A 1 189 ? 1.428 -10.215 -7.989 1.00 81.12 189 PHE A C 1
ATOM 1442 O O . PHE A 1 189 ? 2.188 -9.243 -8.097 1.00 81.12 189 PHE A O 1
ATOM 1449 N N . ALA A 1 190 ? 0.886 -10.565 -6.822 1.00 84.00 190 ALA A N 1
ATOM 1450 C CA . ALA A 1 190 ? 1.125 -9.825 -5.592 1.00 84.00 190 ALA A CA 1
ATOM 1451 C C . ALA A 1 190 ? 2.456 -10.200 -4.930 1.00 84.00 190 ALA A C 1
ATOM 1453 O O . ALA A 1 190 ? 2.827 -11.369 -4.781 1.00 84.00 190 ALA A O 1
ATOM 1454 N N . LYS A 1 191 ? 3.153 -9.168 -4.466 1.00 90.12 191 LYS A N 1
ATOM 1455 C CA . LYS A 1 191 ? 4.402 -9.232 -3.716 1.00 90.12 191 LYS A CA 1
ATOM 1456 C C . LYS A 1 191 ? 4.178 -8.675 -2.321 1.00 90.12 191 LYS A C 1
ATOM 1458 O O . LYS A 1 191 ? 3.546 -7.632 -2.166 1.00 90.12 191 LYS A O 1
ATOM 1463 N N . TRP A 1 192 ? 4.654 -9.392 -1.309 1.00 94.44 192 TRP A N 1
ATOM 1464 C CA . TRP A 1 192 ? 4.419 -9.040 0.090 1.00 94.44 192 TRP A CA 1
ATOM 1465 C C . TRP A 1 192 ? 5.734 -8.739 0.785 1.00 94.44 192 TRP A C 1
ATOM 1467 O O . TRP A 1 192 ? 6.685 -9.514 0.660 1.00 94.44 192 TRP A O 1
ATOM 1477 N N . ALA A 1 193 ? 5.748 -7.674 1.574 1.00 95.44 193 ALA A N 1
ATOM 1478 C CA . ALA A 1 193 ? 6.814 -7.332 2.496 1.00 95.44 193 ALA A CA 1
ATOM 1479 C C . ALA A 1 193 ? 6.286 -7.267 3.930 1.00 95.44 193 ALA A C 1
ATOM 1481 O O . ALA A 1 193 ? 5.158 -6.836 4.166 1.00 95.44 193 ALA A O 1
ATOM 1482 N N . ARG A 1 194 ? 7.106 -7.674 4.894 1.00 95.94 194 ARG A N 1
ATOM 1483 C CA . ARG A 1 194 ? 6.820 -7.557 6.327 1.00 95.94 194 ARG A CA 1
ATOM 1484 C C . ARG A 1 194 ? 8.129 -7.371 7.077 1.00 95.94 194 ARG A C 1
ATOM 1486 O O . ARG A 1 194 ? 9.111 -8.044 6.767 1.00 95.94 194 ARG A O 1
ATOM 1493 N N . ASP A 1 195 ? 8.145 -6.440 8.027 1.00 95.56 195 ASP A N 1
ATOM 1494 C CA . ASP A 1 195 ? 9.294 -6.174 8.904 1.00 95.56 195 ASP A CA 1
ATOM 1495 C C . ASP A 1 195 ? 10.626 -5.987 8.149 1.00 95.56 195 ASP A C 1
ATOM 1497 O O . ASP A 1 195 ? 11.686 -6.472 8.548 1.00 95.56 195 ASP A O 1
ATOM 1501 N N . GLY A 1 196 ? 10.573 -5.289 7.013 1.00 95.75 196 GLY A N 1
ATOM 1502 C CA . GLY A 1 196 ? 11.739 -4.971 6.196 1.00 95.75 196 GLY A CA 1
ATOM 1503 C C . GLY A 1 196 ? 12.231 -6.084 5.285 1.00 95.75 196 GLY A C 1
ATOM 1504 O O . GLY A 1 196 ? 13.377 -6.007 4.846 1.00 95.75 196 GLY A O 1
ATOM 1505 N N . ARG A 1 197 ? 11.415 -7.109 5.016 1.00 94.81 197 ARG A N 1
ATOM 1506 C CA . ARG A 1 197 ? 11.781 -8.246 4.160 1.00 94.81 197 ARG A CA 1
ATOM 1507 C C . ARG A 1 197 ? 10.656 -8.614 3.209 1.00 94.81 197 ARG A C 1
ATOM 1509 O O . ARG A 1 197 ? 9.497 -8.647 3.619 1.00 94.81 197 ARG A O 1
ATOM 1516 N N . ILE A 1 198 ? 10.991 -8.985 1.974 1.00 92.50 198 ILE A N 1
ATOM 1517 C CA . ILE A 1 198 ? 10.037 -9.663 1.088 1.00 92.50 198 ILE A CA 1
ATOM 1518 C C . ILE A 1 198 ? 9.723 -11.056 1.636 1.00 92.50 198 ILE A C 1
ATOM 1520 O O . ILE A 1 198 ? 10.610 -11.887 1.808 1.00 92.50 198 ILE A O 1
ATOM 1524 N N . VAL A 1 199 ? 8.442 -11.317 1.888 1.00 88.81 199 VAL A N 1
ATOM 1525 C CA . VAL A 1 199 ? 7.928 -12.601 2.391 1.00 88.81 199 VAL A CA 1
ATOM 1526 C C . VAL A 1 199 ? 7.195 -13.393 1.309 1.00 88.81 199 VAL A C 1
ATOM 1528 O O . VAL A 1 199 ? 7.065 -14.610 1.397 1.00 88.81 199 VAL A O 1
ATOM 1531 N N . ARG A 1 200 ? 6.765 -12.742 0.227 1.00 87.31 200 ARG A N 1
ATOM 1532 C CA . ARG A 1 200 ? 6.153 -13.420 -0.921 1.00 87.31 200 ARG A CA 1
ATOM 1533 C C . ARG A 1 200 ? 6.581 -12.750 -2.211 1.00 87.31 200 ARG A C 1
ATOM 1535 O O . ARG A 1 200 ? 6.423 -11.541 -2.341 1.00 87.31 200 ARG A O 1
ATOM 1542 N N . ARG A 1 201 ? 7.071 -13.548 -3.164 1.00 85.06 201 ARG A N 1
ATOM 1543 C CA . ARG A 1 201 ? 7.331 -13.121 -4.543 1.00 85.06 201 ARG A CA 1
ATOM 1544 C C . ARG A 1 201 ? 6.320 -13.750 -5.501 1.00 85.06 201 ARG A C 1
ATOM 1546 O O . ARG A 1 201 ? 6.007 -14.943 -5.340 1.00 85.06 201 ARG A O 1
ATOM 1553 N N . PRO A 1 202 ? 5.861 -12.990 -6.506 1.00 77.38 202 PRO A N 1
ATOM 1554 C CA . PRO A 1 202 ? 5.072 -13.547 -7.591 1.00 77.38 202 PRO A CA 1
ATOM 1555 C C . PRO A 1 202 ? 5.915 -14.560 -8.383 1.00 77.38 202 PRO A C 1
ATOM 1557 O O . PRO A 1 202 ? 7.141 -14.420 -8.425 1.00 77.38 202 PRO A O 1
ATOM 1560 N N . PRO A 1 203 ? 5.302 -15.577 -9.012 1.00 72.31 203 PRO A N 1
ATOM 1561 C CA . PRO A 1 203 ? 6.014 -16.637 -9.729 1.00 72.31 203 PRO A CA 1
ATOM 1562 C C . PRO A 1 203 ? 7.006 -16.128 -10.776 1.00 72.31 203 PRO A C 1
ATOM 1564 O O . PRO A 1 203 ? 8.113 -16.645 -10.860 1.00 72.31 203 PRO A O 1
ATOM 1567 N N . VAL A 1 204 ? 6.634 -15.072 -11.505 1.00 70.56 204 VAL A N 1
ATOM 1568 C CA . VAL A 1 204 ? 7.451 -14.458 -12.567 1.00 70.56 204 VAL A CA 1
ATOM 1569 C C . VAL A 1 204 ? 8.736 -13.794 -12.060 1.00 70.56 204 VAL A C 1
ATOM 1571 O O . VAL A 1 204 ? 9.623 -13.505 -12.853 1.00 70.56 204 VAL A O 1
ATOM 1574 N N . GLU A 1 205 ? 8.855 -13.562 -10.749 1.00 71.69 205 GLU A N 1
ATOM 1575 C CA . GLU A 1 205 ? 10.047 -12.979 -10.120 1.00 71.69 205 GLU A CA 1
ATOM 1576 C C . GLU A 1 205 ? 10.772 -13.936 -9.169 1.00 71.69 205 GLU A C 1
ATOM 1578 O O . GLU A 1 205 ? 11.651 -13.521 -8.405 1.00 71.69 205 GLU A O 1
ATOM 1583 N N . ARG A 1 206 ? 10.387 -15.213 -9.151 1.00 71.12 206 ARG A N 1
ATOM 1584 C CA . ARG A 1 206 ? 11.159 -16.223 -8.426 1.00 71.12 206 ARG A CA 1
ATOM 1585 C C . ARG A 1 206 ? 12.434 -16.515 -9.216 1.00 71.12 206 ARG A C 1
ATOM 1587 O O . ARG A 1 206 ? 12.454 -16.417 -10.440 1.00 71.12 206 ARG A O 1
ATOM 1594 N N . ASP A 1 207 ? 13.510 -16.840 -8.506 1.00 64.12 207 ASP A N 1
ATOM 1595 C CA . ASP A 1 207 ? 14.746 -17.286 -9.148 1.00 64.12 207 ASP A CA 1
ATOM 1596 C C . ASP A 1 207 ? 14.512 -18.581 -9.953 1.00 64.12 207 ASP A C 1
ATOM 1598 O O . ASP A 1 207 ? 13.466 -19.224 -9.844 1.00 64.12 207 ASP A O 1
ATOM 1602 N N . ALA A 1 208 ? 15.497 -19.003 -10.753 1.00 52.81 208 ALA A N 1
ATOM 1603 C CA . ALA A 1 208 ? 15.415 -20.253 -11.518 1.00 52.81 208 ALA A CA 1
ATOM 1604 C C . ALA A 1 208 ? 15.198 -21.500 -10.630 1.00 52.81 208 ALA A C 1
ATOM 1606 O O . ALA A 1 208 ? 14.856 -22.566 -11.134 1.00 52.81 208 ALA A O 1
ATOM 1607 N N . GLN A 1 209 ? 15.395 -21.379 -9.313 1.00 50.34 209 GLN A N 1
ATOM 1608 C CA . GLN A 1 209 ? 15.141 -22.436 -8.338 1.00 50.34 209 GLN A CA 1
ATOM 1609 C C . GLN A 1 209 ? 13.721 -22.376 -7.750 1.00 50.34 209 GLN A C 1
ATOM 1611 O O . GLN A 1 209 ? 13.390 -23.182 -6.880 1.00 50.34 209 GLN A O 1
ATOM 1616 N N . GLY A 1 210 ? 12.878 -21.436 -8.193 1.00 52.38 210 GLY A N 1
ATOM 1617 C CA . GLY A 1 210 ? 11.504 -21.267 -7.728 1.00 52.38 210 GLY A CA 1
ATOM 1618 C C . GLY A 1 210 ? 11.408 -20.956 -6.235 1.00 52.38 210 GLY A C 1
ATOM 1619 O O . GLY A 1 210 ? 10.334 -21.121 -5.643 1.00 52.38 210 GLY A O 1
ATOM 1620 N N . ARG A 1 211 ? 12.514 -20.544 -5.599 1.00 53.03 211 ARG A N 1
ATOM 1621 C CA . ARG A 1 211 ? 12.581 -20.420 -4.147 1.00 53.03 211 ARG A CA 1
ATOM 1622 C C . ARG A 1 211 ? 11.751 -19.229 -3.708 1.00 53.03 211 ARG A C 1
ATOM 1624 O O . ARG A 1 211 ? 11.910 -18.099 -4.169 1.00 53.03 211 ARG A O 1
ATOM 1631 N N . CYS A 1 212 ? 10.815 -19.506 -2.812 1.00 54.16 212 CYS A N 1
ATOM 1632 C CA . CYS A 1 212 ? 10.060 -18.462 -2.157 1.00 54.16 212 CYS A CA 1
ATOM 1633 C C . CYS A 1 212 ? 11.001 -17.711 -1.185 1.00 54.16 212 CYS A C 1
ATOM 1635 O O . CYS A 1 212 ? 11.972 -18.282 -0.694 1.00 54.16 212 CYS A O 1
ATOM 1637 N N . ALA A 1 213 ? 10.749 -16.427 -0.906 1.00 54.94 213 ALA A N 1
ATOM 1638 C CA . ALA A 1 213 ? 11.668 -15.590 -0.116 1.00 54.94 213 ALA A CA 1
ATOM 1639 C C . ALA A 1 213 ? 11.813 -16.020 1.365 1.00 54.94 213 ALA A C 1
ATOM 1641 O O . ALA A 1 213 ? 12.647 -15.492 2.098 1.00 54.94 213 ALA A O 1
ATOM 1642 N N . ASN A 1 214 ? 11.017 -16.993 1.811 1.00 57.09 214 ASN A N 1
ATOM 1643 C CA . ASN A 1 214 ? 11.170 -17.630 3.108 1.00 57.09 214 ASN A CA 1
ATOM 1644 C C . ASN A 1 214 ? 12.328 -18.646 3.071 1.00 57.09 214 ASN A C 1
ATOM 1646 O O . ASN A 1 214 ? 12.199 -19.683 2.423 1.00 57.09 214 ASN A O 1
ATOM 1650 N N . PRO A 1 215 ? 13.420 -18.449 3.828 1.00 55.97 215 PRO A N 1
ATOM 1651 C CA . PRO A 1 215 ? 14.526 -19.407 3.859 1.00 55.97 215 PRO A CA 1
ATOM 1652 C C . PRO A 1 215 ? 14.144 -20.769 4.468 1.00 55.97 215 PRO A C 1
ATOM 1654 O O . PRO A 1 215 ? 14.894 -21.728 4.324 1.00 55.97 215 PRO A O 1
ATOM 1657 N N . ARG A 1 216 ? 12.994 -20.869 5.155 1.00 56.25 216 ARG A N 1
ATOM 1658 C CA . ARG A 1 216 ? 12.450 -22.113 5.733 1.00 56.25 216 ARG A CA 1
ATOM 1659 C C . ARG A 1 216 ? 11.382 -22.783 4.868 1.00 56.25 216 ARG A C 1
ATOM 1661 O O . ARG A 1 216 ? 10.820 -23.797 5.267 1.00 56.25 216 ARG A O 1
ATOM 1668 N N . CYS A 1 217 ? 11.054 -22.207 3.721 1.00 56.16 217 CYS A N 1
ATOM 1669 C CA . CYS A 1 217 ? 10.072 -22.761 2.800 1.00 56.16 217 CYS A CA 1
ATOM 1670 C C . CYS A 1 217 ? 10.683 -23.958 2.078 1.00 56.16 217 CYS A C 1
ATOM 1672 O O . CYS A 1 217 ? 11.691 -23.787 1.393 1.00 56.16 217 CYS A O 1
ATOM 1674 N N . PRO A 1 218 ? 10.078 -25.153 2.176 1.00 56.97 218 PRO A N 1
ATOM 1675 C CA . PRO A 1 218 ? 10.576 -26.350 1.497 1.00 56.97 218 PRO A CA 1
ATOM 1676 C C . PRO A 1 218 ? 10.398 -26.293 -0.034 1.00 56.97 218 PRO A C 1
ATOM 1678 O O . PRO A 1 218 ? 10.603 -27.290 -0.716 1.00 56.97 218 PRO A O 1
ATOM 1681 N N . GLY A 1 219 ? 10.011 -25.136 -0.579 1.00 52.81 219 GLY A N 1
ATOM 1682 C CA . GLY A 1 219 ? 9.506 -24.978 -1.935 1.00 52.81 219 GLY A CA 1
ATOM 1683 C C . GLY A 1 219 ? 7.985 -25.120 -1.986 1.00 52.81 219 GLY A C 1
ATOM 1684 O O . GLY A 1 219 ? 7.349 -25.667 -1.084 1.00 52.81 219 GLY A O 1
ATOM 1685 N N . HIS A 1 220 ? 7.390 -24.589 -3.050 1.00 54.28 220 HIS A N 1
ATOM 1686 C CA . HIS A 1 220 ? 5.970 -24.752 -3.337 1.00 54.28 220 HIS A CA 1
ATOM 1687 C C . HIS A 1 220 ? 5.825 -25.598 -4.599 1.00 54.28 220 HIS A C 1
ATOM 1689 O O . HIS A 1 220 ? 6.396 -25.252 -5.628 1.00 54.28 220 HIS A O 1
ATOM 1695 N N . ALA A 1 221 ? 5.060 -26.688 -4.515 1.00 42.72 221 ALA A N 1
ATOM 1696 C CA . ALA A 1 221 ? 4.719 -27.506 -5.680 1.00 42.72 221 ALA A CA 1
ATOM 1697 C C . ALA A 1 221 ? 3.770 -26.783 -6.661 1.00 42.72 221 ALA A C 1
ATOM 1699 O O . ALA A 1 221 ? 3.723 -27.140 -7.832 1.00 42.72 221 ALA A O 1
ATOM 1700 N N . ASP A 1 222 ? 3.045 -25.762 -6.186 1.00 49.56 222 ASP A N 1
ATOM 1701 C CA . ASP A 1 222 ? 2.056 -24.982 -6.939 1.00 49.56 222 ASP A CA 1
ATOM 1702 C C . ASP A 1 222 ? 2.227 -23.473 -6.653 1.00 49.56 222 ASP A C 1
ATOM 1704 O O . ASP A 1 222 ? 2.675 -23.070 -5.576 1.00 49.56 222 ASP A O 1
ATOM 1708 N N . LEU A 1 223 ? 1.866 -22.619 -7.612 1.00 46.03 223 LEU A N 1
ATOM 1709 C CA . LEU A 1 223 ? 1.884 -21.156 -7.507 1.00 46.03 223 LEU A CA 1
ATOM 1710 C C . LEU A 1 223 ? 0.898 -20.602 -6.462 1.00 46.03 223 LEU A C 1
ATOM 1712 O O . LEU A 1 223 ? 1.109 -19.498 -5.955 1.00 46.03 223 LEU A O 1
ATOM 1716 N N . THR A 1 224 ? -0.139 -21.369 -6.130 1.00 48.28 224 THR A N 1
ATOM 1717 C CA . THR A 1 224 ? -1.187 -21.045 -5.149 1.00 48.28 224 THR A CA 1
ATOM 1718 C C . THR A 1 224 ? -0.836 -21.465 -3.721 1.00 48.28 224 THR A C 1
ATOM 1720 O O . THR A 1 224 ? -1.461 -20.998 -2.771 1.00 48.28 224 THR A O 1
ATOM 1723 N N . HIS A 1 225 ? 0.188 -22.304 -3.527 1.00 48.84 225 HIS A N 1
ATOM 1724 C CA . HIS A 1 225 ? 0.589 -22.738 -2.192 1.00 48.84 225 HIS A CA 1
ATOM 1725 C C . HIS A 1 225 ? 1.154 -21.579 -1.362 1.00 48.84 225 HIS A C 1
ATOM 1727 O O . HIS A 1 225 ? 2.070 -20.859 -1.767 1.00 48.84 225 HIS A O 1
ATOM 1733 N N . HIS A 1 226 ? 0.623 -21.442 -0.150 1.00 54.75 226 HIS A N 1
ATOM 1734 C CA . HIS A 1 226 ? 1.093 -20.493 0.850 1.00 54.75 226 HIS A CA 1
ATOM 1735 C C . HIS A 1 226 ? 2.193 -21.116 1.716 1.00 54.75 226 HIS A C 1
ATOM 1737 O O . HIS A 1 226 ? 2.203 -22.320 1.978 1.00 54.75 226 HIS A O 1
ATOM 1743 N N . CYS A 1 227 ? 3.115 -20.293 2.218 1.00 53.44 227 CYS A N 1
ATOM 1744 C CA . CYS A 1 227 ? 3.982 -20.700 3.322 1.00 53.44 227 CYS A CA 1
ATOM 1745 C C . CYS A 1 227 ? 3.140 -20.825 4.596 1.00 53.44 227 CYS A C 1
ATOM 1747 O O . CYS A 1 227 ? 2.842 -19.819 5.238 1.00 53.44 227 CYS A O 1
ATOM 1749 N N . LEU A 1 228 ? 2.756 -22.045 4.971 1.00 43.62 228 LEU A N 1
ATOM 1750 C CA . LEU A 1 228 ? 2.170 -22.302 6.284 1.00 43.62 228 LEU A CA 1
ATOM 1751 C C . LEU A 1 228 ? 3.244 -22.065 7.361 1.00 43.62 228 LEU A C 1
ATOM 1753 O O . LEU A 1 228 ? 4.329 -22.638 7.288 1.00 43.62 228 LEU A O 1
ATOM 1757 N N . GLY A 1 229 ? 2.947 -21.221 8.355 1.00 45.22 229 GLY A N 1
ATOM 1758 C CA . GLY A 1 229 ? 3.768 -21.104 9.569 1.00 45.22 229 GLY A CA 1
ATOM 1759 C C . GLY A 1 229 ? 4.739 -19.922 9.657 1.00 45.22 229 GLY A C 1
ATOM 1760 O O . GLY A 1 229 ? 5.747 -20.033 10.354 1.00 45.22 229 GLY A O 1
ATOM 1761 N N . TRP A 1 230 ? 4.458 -18.783 9.015 1.00 40.56 230 TRP A N 1
ATOM 1762 C CA . TRP A 1 230 ? 5.153 -17.537 9.370 1.00 40.56 230 TRP A CA 1
ATOM 1763 C C . TRP A 1 230 ? 4.407 -16.835 10.525 1.00 40.56 230 TRP A C 1
ATOM 1765 O O . TRP A 1 230 ? 3.221 -16.554 10.348 1.00 40.56 230 TRP A O 1
ATOM 1775 N N . PRO A 1 231 ? 5.029 -16.601 11.701 1.00 43.75 231 PRO A N 1
ATOM 1776 C CA . PRO A 1 231 ? 4.397 -15.871 12.814 1.00 43.75 231 PRO A CA 1
ATOM 1777 C C . PRO A 1 231 ? 3.887 -14.466 12.448 1.00 43.75 231 PRO A C 1
ATOM 1779 O O . PRO A 1 231 ? 4.441 -13.841 11.517 1.00 43.75 231 PRO A O 1
#

Mean predicted aligned error: 11.31 Å

Radius of gyration: 17.57 Å; Cα contacts (8 Å, |Δi|>4): 471; chains: 1; bounding box: 36×53×45 Å

Nearest PDB structures (foldseek):
  5f9f-assembly1_A  TM=3.156E-01  e=1.406E+00  Homo sapiens
  5a9j-assembly1_A  TM=4.093E-01  e=4.675E+00  Homo sapiens
  5f9f-assembly1_E  TM=2.868E-01  e=1.320E+00  Homo sapiens

InterPro domains:
  IPR001261 ArgE/DapE/ACY1/CPG2/YscS, conserved site [PS00758] (53-62)
  IPR025592 Domain of unknown function DUF4347 [PF14252] (39-135)

Foldseek 3Di:
DAEEEEEEDDDQQDDDPQDCPVVPHPYYHYDLDLVSVLVVCVVVVLFQPYQEYEYEAEDQDAQWGWSDDDPPPDPDPDPVSHTPTQFLVNVVVCLVSLLSCLRRHHLAHEYEYLYENSCADPRNFSRQLSSQLSRASYKYKYFRHADADDDDPDPVPGDGDRHNPQDDDPDPPPDPPDDPDGDDCLDLGMWIYHNSGTQAHRQVPQPPVQDGRPPPDPHDPDSNDDPPDDD

Organism: NCBI:txid935700

Secondary structure (DSSP, 8-state):
-EEEEEEB--TTS----S--GGGT-SEE--BSSHHHHHHHHHTTT-TTTEEEEEEE-B--STT-EE-----TTS--S-TTTTT-EE-TTTHHHHHHHHHHGGGTEEEEEEEEEE-TTTT-HHHHHHHHHHHHHHSTTPEEEEE----PPP--S-TT------TT--PPPS--TT---TTTTS--TTSTTEEEEETTEEEE--GGGS-TT---S-TT----SSTT---TT--

Solvent-accessible surface area (backbone atoms only — not comparable to full-atom values): 13208 Å² total; per-residue (Å²): 126,40,24,37,37,27,46,50,70,44,88,81,58,40,93,66,74,85,68,46,58,91,74,76,25,75,41,67,46,75,23,73,44,54,64,56,41,49,55,57,37,55,80,65,70,34,61,53,35,25,46,33,38,37,39,38,37,43,17,95,39,60,18,26,39,32,58,53,65,68,48,92,90,50,88,70,95,48,84,85,63,49,66,52,50,44,25,65,90,43,40,75,84,40,42,65,48,57,35,59,46,54,59,27,34,30,70,74,13,38,43,33,42,59,17,32,14,22,26,20,68,72,49,5,45,52,27,36,12,53,55,7,55,54,37,68,64,20,40,26,33,24,21,48,46,66,40,77,68,89,84,68,102,50,90,86,70,82,68,80,55,65,60,64,62,82,70,85,79,82,76,71,86,83,69,84,70,88,70,89,83,60,92,52,84,83,40,63,48,26,26,31,9,37,64,48,34,59,60,38,62,20,71,94,71,36,54,101,79,55,53,56,61,41,92,85,57,92,58,61,98,48,89,82,61,72,83,85,84,75,134

pLDDT: mean 71.65, std 23.23, range [24.91, 98.56]